Protein AF-A0A370CCD9-F1 (afdb_monomer)

Solvent-accessible surface area (backbone atoms only — not comparable to full-atom values): 20494 Å² total; per-residue (Å²): 129,71,94,75,57,76,92,77,71,56,70,70,56,53,53,53,54,54,73,64,44,71,45,45,52,59,48,51,52,43,35,72,74,30,70,71,53,26,65,50,40,52,32,75,97,54,34,78,42,71,41,41,70,66,43,56,50,51,52,52,48,41,41,62,65,19,52,59,33,49,52,78,47,39,57,54,55,28,33,48,52,43,56,63,75,42,53,42,67,51,44,34,48,56,46,55,75,38,42,71,91,70,76,89,64,99,69,65,88,63,61,66,52,25,50,32,47,43,51,37,59,64,70,51,49,75,59,94,71,49,30,14,39,52,54,41,50,49,50,52,51,49,20,36,48,52,42,42,36,34,41,48,52,55,51,52,50,42,42,50,52,32,50,50,59,56,46,51,77,80,44,89,60,42,79,72,84,78,64,79,76,48,48,68,35,49,43,48,49,45,49,27,49,53,48,45,49,46,48,27,51,36,36,69,16,68,71,39,76,81,68,40,64,65,40,73,58,95,77,36,70,42,41,78,38,61,62,57,74,34,46,80,95,57,63,54,51,48,39,53,45,50,31,55,44,51,54,30,44,61,69,67,62,67,69,56,43,66,69,44,47,49,58,65,48,35,89,84,64,79,67,84,73,66,65,60,79,76,62,51,86,62,33,86,60,91,59,76,73,70,80,76,55,73,62,68,98,69,69,87,58,83,82,53,58,67,63,59,56,45,51,52,50,24,63,75,68,74,45,66,51,75,77,24,52,68,72,43,77,51,43,50,63,40,53,56,48,27,46,44,60,46,72,46,66,51,60,65,60,32,48,61,23,43,67,44,65,51,81,126

Nearest PDB structures (foldseek):
  6l8i-assembly1_A  TM=1.581E-01  e=5.948E+00  Arabidopsis thaliana

Secondary structure (DSSP, 8-state):
--TT-TTS--HHHHHHHHHT--SHHHHHHHHHH-HHHHHHH--TT-TTSBPPHHHHHHHHHHHHHSTTIIIIIHHHHHHHHHHHHS-HHHHHHHHHHHS------SS-TTHHHHHHHHHHHHH----SS-BHHHHHHHHHHHHHHHHHHHHHHHHHHHHHHHHHHHHTTTS-PPPP--PPPPHHHHHHHHHHHHHHHHHHHHHHTTSSPPPPPEEEETTEEEESS-GGGGSTT--HHHHHHHHHHHHHHHTT----SHHHHHHHT-TTS--PPPSSPPPGGGSSS-PPP-PPPPPPS--TTTTS-HHHHHHHHHHHTT--TGGGSTTSGGGGGSHHHHHHHHH---HHHHHHTT--S---

Organism: NCBI:txid1353008

Sequence (360 aa):
MDPFSIKRVPYIVLCNIIRQIPDWVTLVNLIEASPRIREIFEPGKNPKEDAEPAATHIVNIIVKGNPITKSSLHRHFWRITELKQLTPEGIQESFREARPFIRRSGLNEGEPEQHSLTEFLARHKPPTSISRAVLWEMVHIAANIQRLACACLTFLEGLLQAHFYWNGRFHVMKELDLSRPSWEEEYRVYRALWHLQLYSVLHKGGVLPVDGHIVCVRGQYQPEVATWDLLPGVARVEIQTISQCLLNLVNGNHDLNLNRWREWANWKKWYPLITELPDASRLEFGFPTRSPPPQPGCLRGVIDPFVERLKKYAVQNKLNFKKSGLELPHSWHIPGNRMIGLMMWDVRRLNNSGLWPLHY

Structure (mmCIF, N/CA/C/O backbone):
data_AF-A0A370CCD9-F1
#
_entry.id   AF-A0A370CCD9-F1
#
loop_
_atom_site.group_PDB
_atom_site.id
_atom_site.type_symbol
_atom_site.label_atom_id
_atom_site.label_alt_id
_atom_site.label_comp_id
_atom_site.label_asym_id
_atom_site.label_entity_id
_atom_site.label_seq_id
_atom_site.pdbx_PDB_ins_code
_atom_site.Cartn_x
_atom_site.Cartn_y
_atom_site.Cartn_z
_atom_site.occupancy
_atom_site.B_iso_or_equiv
_atom_site.auth_seq_id
_atom_site.auth_comp_id
_atom_site.auth_asym_id
_atom_site.auth_atom_id
_atom_site.pdbx_PDB_model_num
ATOM 1 N N . MET A 1 1 ? -19.027 -28.981 9.199 1.00 41.16 1 MET A N 1
ATOM 2 C CA . MET A 1 1 ? -18.736 -28.965 10.649 1.00 41.16 1 MET A CA 1
ATOM 3 C C . MET A 1 1 ? -17.754 -27.839 10.898 1.00 41.16 1 MET A C 1
ATOM 5 O O . MET A 1 1 ? -16.775 -27.773 10.171 1.00 41.16 1 MET A O 1
ATOM 9 N N . ASP A 1 2 ? -18.035 -26.951 11.850 1.00 44.44 2 ASP A N 1
ATOM 10 C CA . ASP A 1 2 ? -17.132 -25.857 12.223 1.00 44.44 2 ASP A CA 1
ATOM 11 C C . ASP A 1 2 ? -15.870 -26.430 12.909 1.00 44.44 2 ASP A C 1
ATOM 13 O O . ASP A 1 2 ? -15.992 -27.005 13.999 1.00 44.44 2 ASP A O 1
ATOM 17 N N . PRO A 1 3 ? -14.667 -26.314 12.308 1.00 46.50 3 PRO A N 1
ATOM 18 C CA . PRO A 1 3 ? -13.423 -26.770 12.931 1.00 46.50 3 PRO A CA 1
ATOM 19 C C . PRO A 1 3 ? -13.077 -25.984 14.211 1.00 46.50 3 PRO A C 1
ATOM 21 O O . PRO A 1 3 ? -12.205 -26.411 14.968 1.00 46.50 3 PRO A O 1
ATOM 24 N N . PHE A 1 4 ? -13.792 -24.889 14.496 1.00 46.78 4 PHE A N 1
ATOM 25 C CA . PHE A 1 4 ? -13.664 -24.069 15.699 1.00 46.78 4 PHE A CA 1
ATOM 26 C C . PHE A 1 4 ? -14.785 -24.294 16.733 1.00 46.78 4 PHE A C 1
ATOM 28 O O . PHE A 1 4 ? -14.853 -23.558 17.726 1.00 46.78 4 PHE A O 1
ATOM 35 N N . SER A 1 5 ? -15.624 -25.331 16.569 1.00 48.06 5 SER A N 1
ATOM 36 C CA . SER A 1 5 ? -16.696 -25.623 17.529 1.00 48.06 5 SER A CA 1
ATOM 37 C C . SER A 1 5 ? -16.137 -25.904 18.941 1.00 48.06 5 SER A C 1
ATOM 39 O O . SER A 1 5 ? -15.202 -26.676 19.165 1.00 48.06 5 SER A O 1
ATOM 41 N N . ILE A 1 6 ? -16.711 -25.212 19.922 1.00 47.88 6 ILE A N 1
ATOM 42 C CA . ILE A 1 6 ? -16.072 -24.735 21.161 1.00 47.88 6 ILE A CA 1
ATOM 43 C C . ILE A 1 6 ? -15.728 -25.798 22.209 1.00 47.88 6 ILE A C 1
ATOM 45 O O . ILE A 1 6 ? -15.060 -25.485 23.189 1.00 47.88 6 ILE A O 1
ATOM 49 N N . LYS A 1 7 ? -16.076 -27.073 22.035 1.00 48.16 7 LYS A N 1
ATOM 50 C CA . LYS A 1 7 ? -15.769 -28.071 23.075 1.00 48.16 7 LYS A CA 1
ATOM 51 C C . LYS A 1 7 ? -14.293 -28.501 23.153 1.00 48.16 7 LYS A C 1
ATOM 53 O O . LYS A 1 7 ? -13.978 -29.306 24.022 1.00 48.16 7 LYS A O 1
ATOM 58 N N . ARG A 1 8 ? -13.385 -28.025 22.281 1.00 52.53 8 ARG A N 1
ATOM 59 C CA . ARG A 1 8 ? -12.026 -28.614 22.175 1.00 52.53 8 ARG A CA 1
ATOM 60 C C . ARG A 1 8 ? -10.814 -27.677 22.110 1.00 52.53 8 ARG A C 1
ATOM 62 O O . ARG A 1 8 ? -9.710 -28.188 22.251 1.00 52.53 8 ARG A O 1
ATOM 69 N N . VAL A 1 9 ? -10.951 -26.357 21.945 1.00 56.50 9 VAL A N 1
ATOM 70 C CA . VAL A 1 9 ? -9.770 -25.477 21.773 1.00 56.50 9 VAL A CA 1
ATOM 71 C C . VAL A 1 9 ? -9.685 -24.415 22.882 1.00 56.50 9 VAL A C 1
ATOM 73 O O . VAL A 1 9 ? -10.441 -23.440 22.850 1.00 56.50 9 VAL A O 1
ATOM 76 N N . PRO A 1 10 ? -8.781 -24.587 23.871 1.00 67.31 10 PRO A N 1
ATOM 77 C CA . PRO A 1 10 ? -8.500 -23.594 24.909 1.00 67.31 10 PRO A CA 1
ATOM 78 C C . PRO A 1 10 ? -8.019 -22.257 24.332 1.00 67.31 10 PRO A C 1
ATOM 80 O O . PRO A 1 10 ? -7.309 -22.230 23.328 1.00 67.31 10 PRO A O 1
ATOM 83 N N . TYR A 1 11 ? -8.319 -21.150 25.019 1.00 62.12 11 TYR A N 1
ATOM 84 C CA . TYR A 1 11 ? -7.886 -19.789 24.654 1.00 62.12 11 TYR A CA 1
ATOM 85 C C . TYR A 1 11 ? -6.380 -19.694 24.342 1.00 62.12 11 TYR A C 1
ATOM 87 O O . TYR A 1 11 ? -5.975 -19.047 23.383 1.00 62.12 11 TYR A O 1
ATOM 95 N N . ILE A 1 12 ? -5.548 -20.426 25.090 1.00 64.00 12 ILE A N 1
ATOM 96 C CA . ILE A 1 12 ? -4.094 -20.505 24.877 1.00 64.00 12 ILE A CA 1
ATOM 97 C C . ILE A 1 12 ? -3.742 -21.068 23.491 1.00 64.00 12 ILE A C 1
ATOM 99 O O . ILE A 1 12 ? -2.833 -20.565 22.832 1.00 64.00 12 ILE A O 1
ATOM 103 N N . VAL A 1 13 ? -4.468 -22.088 23.024 1.00 68.88 13 VAL A N 1
ATOM 104 C CA . VAL A 1 13 ? -4.253 -22.687 21.698 1.00 68.88 13 VAL A CA 1
ATOM 105 C C . VAL A 1 13 ? -4.663 -21.706 20.606 1.00 68.88 13 VAL A C 1
ATOM 107 O O . VAL A 1 13 ? -3.973 -21.576 19.602 1.00 68.88 13 VAL A O 1
ATOM 110 N N . LEU A 1 14 ? -5.733 -20.953 20.837 1.00 65.94 14 LEU A N 1
ATOM 111 C CA . LEU A 1 14 ? -6.225 -19.942 19.912 1.00 65.94 14 LEU A CA 1
ATOM 112 C C . LEU A 1 14 ? -5.238 -18.763 19.789 1.00 65.94 14 LEU A C 1
ATOM 114 O O . LEU A 1 14 ? -4.888 -18.375 18.678 1.00 65.94 14 LEU A O 1
ATOM 118 N N . CYS A 1 15 ? -4.659 -18.299 20.900 1.00 64.31 15 CYS A N 1
ATOM 119 C CA . CYS A 1 15 ? -3.539 -17.350 20.895 1.00 64.31 15 CYS A CA 1
ATOM 120 C C . CYS A 1 15 ? -2.301 -17.893 20.165 1.00 64.31 15 CYS A C 1
ATOM 122 O O . CYS A 1 15 ? -1.616 -17.139 19.476 1.00 64.31 15 CYS A O 1
ATOM 124 N N . ASN A 1 16 ? -2.003 -19.190 20.287 1.00 70.19 16 ASN A N 1
ATOM 125 C CA . ASN A 1 16 ? -0.899 -19.810 19.553 1.00 70.19 16 ASN A CA 1
ATOM 126 C C . ASN A 1 16 ? -1.176 -19.896 18.050 1.00 70.19 16 ASN A C 1
ATOM 128 O O . ASN A 1 16 ? -0.269 -19.621 17.275 1.00 70.19 16 ASN A O 1
ATOM 132 N N . ILE A 1 17 ? -2.409 -20.200 17.636 1.00 71.56 17 ILE A N 1
ATOM 133 C CA . ILE A 1 17 ? -2.822 -20.142 16.225 1.00 71.56 17 ILE A CA 1
ATOM 134 C C . ILE A 1 17 ? -2.666 -18.713 15.703 1.00 71.56 17 ILE A C 1
ATOM 136 O O . ILE A 1 17 ? -2.075 -18.507 14.649 1.00 71.56 17 ILE A O 1
ATOM 140 N N . ILE A 1 18 ? -3.113 -17.717 16.472 1.00 69.00 18 ILE A N 1
ATOM 141 C CA . ILE A 1 18 ? -3.011 -16.312 16.076 1.00 69.00 18 ILE A CA 1
ATOM 142 C C . ILE A 1 18 ? -1.557 -15.845 15.949 1.00 69.00 18 ILE A C 1
ATOM 144 O O . ILE A 1 18 ? -1.228 -15.120 15.016 1.00 69.00 18 ILE A O 1
ATOM 148 N N . ARG A 1 19 ? -0.654 -16.301 16.826 1.00 69.38 19 ARG A N 1
ATOM 149 C CA . ARG A 1 19 ? 0.791 -16.030 16.690 1.00 69.38 19 ARG A CA 1
ATOM 150 C C . ARG A 1 19 ? 1.395 -16.579 15.399 1.00 69.38 19 ARG A C 1
ATOM 152 O O . ARG A 1 19 ? 2.442 -16.092 14.990 1.00 69.38 19 ARG A O 1
ATOM 159 N N . GLN A 1 20 ? 0.760 -17.578 14.794 1.00 72.56 20 GLN A N 1
ATOM 160 C CA . GLN A 1 20 ? 1.181 -18.164 13.525 1.00 72.56 20 GLN A CA 1
ATOM 161 C C . GLN A 1 20 ? 0.502 -17.507 12.317 1.00 72.56 20 GLN A C 1
ATOM 163 O O . GLN A 1 20 ? 0.817 -17.885 11.193 1.00 72.56 20 GLN A O 1
ATOM 168 N N . ILE A 1 21 ? -0.407 -16.540 12.511 1.00 73.88 21 ILE A N 1
ATOM 169 C CA . ILE A 1 21 ? -1.026 -15.793 11.409 1.00 73.88 21 ILE A CA 1
ATOM 170 C C . ILE A 1 21 ? 0.027 -14.840 10.829 1.00 73.88 21 ILE A C 1
ATOM 172 O O . ILE A 1 21 ? 0.418 -13.883 11.504 1.00 73.88 21 ILE A O 1
ATOM 176 N N . PRO A 1 22 ? 0.497 -15.069 9.591 1.00 70.62 22 PRO A N 1
ATOM 177 C CA . PRO A 1 22 ? 1.631 -14.323 9.057 1.00 70.62 22 PRO A CA 1
ATOM 178 C C . PRO A 1 22 ? 1.213 -12.978 8.445 1.00 70.62 22 PRO A C 1
ATOM 180 O O . PRO A 1 22 ? 2.061 -12.113 8.199 1.00 70.62 22 PRO A O 1
ATOM 183 N N . ASP A 1 23 ? -0.083 -12.786 8.174 1.00 84.81 23 ASP A N 1
ATOM 184 C CA . ASP A 1 23 ? -0.568 -11.672 7.368 1.00 84.81 23 ASP A CA 1
ATOM 185 C C . ASP A 1 23 ? -2.045 -11.295 7.601 1.00 84.81 23 ASP A C 1
ATOM 187 O O . ASP A 1 23 ? -2.810 -11.996 8.267 1.00 84.81 23 ASP A O 1
ATOM 191 N N . TRP A 1 24 ? -2.428 -10.134 7.068 1.00 90.56 24 TRP A N 1
ATOM 192 C CA . TRP A 1 24 ? -3.711 -9.479 7.327 1.00 90.56 24 TRP A CA 1
ATOM 193 C C . TRP A 1 24 ? -4.887 -10.178 6.658 1.00 90.56 24 TRP A C 1
ATOM 195 O O . TRP A 1 24 ? -5.971 -10.248 7.235 1.00 90.56 24 TRP A O 1
ATOM 205 N N . VAL A 1 25 ? -4.676 -10.717 5.456 1.00 90.75 25 VAL A N 1
ATOM 206 C CA . VAL A 1 25 ? -5.705 -11.476 4.733 1.00 90.75 25 VAL A CA 1
ATOM 207 C C . VAL A 1 25 ? -6.062 -12.736 5.510 1.00 90.75 25 VAL A C 1
ATOM 209 O O . VAL A 1 25 ? -7.241 -13.036 5.681 1.00 90.75 25 VAL A O 1
ATOM 212 N N . THR A 1 26 ? -5.063 -13.432 6.050 1.00 88.81 26 THR A N 1
ATOM 213 C CA . THR A 1 26 ? -5.289 -14.618 6.881 1.00 88.81 26 THR A CA 1
ATOM 214 C C . THR A 1 26 ? -6.059 -14.277 8.163 1.00 88.81 26 THR A C 1
ATOM 216 O O . THR A 1 26 ? -6.951 -15.033 8.547 1.00 88.81 26 THR A O 1
ATOM 219 N N . LEU A 1 27 ? -5.786 -13.126 8.798 1.00 90.19 27 LEU A N 1
ATOM 220 C CA . LEU A 1 27 ? -6.578 -12.658 9.944 1.00 90.19 27 LEU A CA 1
ATOM 221 C C . LEU A 1 27 ? -8.039 -12.394 9.556 1.00 90.19 27 LEU A C 1
ATOM 223 O O . LEU A 1 27 ? -8.934 -12.858 10.259 1.00 90.19 27 LEU A O 1
ATOM 227 N N . VAL A 1 28 ? -8.291 -11.682 8.453 1.00 92.50 28 VAL A N 1
ATOM 228 C CA . VAL A 1 28 ? -9.663 -11.410 7.988 1.00 92.50 28 VAL A CA 1
ATOM 229 C C . VAL A 1 28 ? -10.396 -12.709 7.665 1.00 92.50 28 VAL A C 1
ATOM 231 O O . VAL A 1 28 ? -11.500 -12.912 8.156 1.00 92.50 28 VAL A O 1
ATOM 234 N N . ASN A 1 29 ? -9.757 -13.639 6.955 1.00 90.25 29 ASN A N 1
ATOM 235 C CA . ASN A 1 29 ? -10.353 -14.943 6.664 1.00 90.25 29 ASN A CA 1
ATOM 236 C C . ASN A 1 29 ? -10.677 -15.719 7.954 1.00 90.25 29 ASN A C 1
ATOM 238 O O . ASN A 1 29 ? -11.689 -16.412 8.019 1.00 90.25 29 ASN A O 1
ATOM 242 N N . LEU A 1 30 ? -9.850 -15.601 9.001 1.00 87.81 30 LEU A N 1
ATOM 243 C CA . LEU A 1 30 ? -10.122 -16.218 10.301 1.00 87.81 30 LEU A CA 1
ATOM 244 C C . LEU A 1 30 ? -11.291 -15.541 11.037 1.00 87.81 30 LEU A C 1
ATOM 246 O O . LEU A 1 30 ? -12.125 -16.240 11.611 1.00 87.81 30 LEU A O 1
ATOM 250 N N . ILE A 1 31 ? -11.364 -14.206 11.016 1.00 90.56 31 ILE A N 1
ATOM 251 C CA . ILE A 1 31 ? -12.504 -13.427 11.536 1.00 90.56 31 ILE A CA 1
ATOM 252 C C . ILE A 1 31 ? -13.795 -13.834 10.810 1.00 90.56 31 ILE A C 1
ATOM 254 O O . ILE A 1 31 ? -14.849 -13.994 11.427 1.00 90.56 31 ILE A O 1
ATOM 258 N N . GLU A 1 32 ? -13.726 -14.038 9.498 1.00 90.00 32 GLU A N 1
ATOM 259 C CA . GLU A 1 32 ? -14.866 -14.462 8.692 1.00 90.00 32 GLU A CA 1
ATOM 260 C C . GLU A 1 32 ? -15.268 -15.912 8.991 1.00 90.00 32 GLU A C 1
ATOM 262 O O . GLU A 1 32 ? -16.454 -16.186 9.180 1.00 90.00 32 GLU A O 1
ATOM 267 N N . ALA A 1 33 ? -14.305 -16.827 9.095 1.00 86.25 33 ALA A N 1
ATOM 268 C CA . ALA A 1 33 ? -14.561 -18.252 9.292 1.00 86.25 33 ALA A CA 1
ATOM 269 C C . ALA A 1 33 ? -14.922 -18.637 10.737 1.00 86.25 33 ALA A C 1
ATOM 271 O O . ALA A 1 33 ? -15.540 -19.681 10.945 1.00 86.25 33 ALA A O 1
ATOM 272 N N . SER A 1 34 ? -14.538 -17.836 11.737 1.00 84.75 34 SER A N 1
ATOM 273 C CA . SER A 1 34 ? -14.736 -18.160 13.152 1.00 84.75 34 SER A CA 1
ATOM 274 C C . SER A 1 34 ? -15.610 -17.118 13.860 1.00 84.75 34 SER A C 1
ATOM 276 O O . SER A 1 34 ? -15.114 -16.044 14.211 1.00 84.75 34 SER A O 1
ATOM 278 N N . PRO A 1 35 ? -16.884 -17.439 14.178 1.00 84.69 35 PRO A N 1
ATOM 279 C CA . PRO A 1 35 ? -17.788 -16.530 14.890 1.00 84.69 35 PRO A CA 1
ATOM 280 C C . PRO A 1 35 ? -17.229 -16.008 16.220 1.00 84.69 35 PRO A C 1
ATOM 282 O O . PRO A 1 35 ? -17.494 -14.877 16.602 1.00 84.69 35 PRO A O 1
ATOM 285 N N . ARG A 1 36 ? -16.399 -16.801 16.908 1.00 79.38 36 ARG A N 1
ATOM 286 C CA . ARG A 1 36 ? -15.758 -16.392 18.169 1.00 79.38 36 ARG A CA 1
ATOM 287 C C . ARG A 1 36 ? -14.694 -15.323 17.977 1.00 79.38 36 ARG A C 1
ATOM 289 O O . ARG A 1 36 ? -14.558 -14.431 18.800 1.00 79.38 36 ARG A O 1
ATOM 296 N N . ILE A 1 37 ? -13.884 -15.465 16.927 1.00 84.25 37 ILE A N 1
ATOM 297 C CA . ILE A 1 37 ? -12.880 -14.453 16.591 1.00 84.25 37 ILE A CA 1
ATOM 298 C C . ILE A 1 37 ? -13.603 -13.205 16.116 1.00 84.25 37 ILE A C 1
ATOM 300 O O . ILE A 1 37 ? -13.239 -12.105 16.517 1.00 84.25 37 ILE A O 1
ATOM 304 N N . ARG A 1 38 ? -14.673 -13.379 15.335 1.00 89.25 38 ARG A N 1
ATOM 305 C CA . ARG A 1 38 ? -15.539 -12.280 14.931 1.00 89.25 38 ARG A CA 1
ATOM 306 C C . ARG A 1 38 ? -16.070 -11.496 16.122 1.00 89.25 38 ARG A C 1
ATOM 308 O O . ARG A 1 38 ? -15.885 -10.294 16.131 1.00 89.25 38 ARG A O 1
ATOM 315 N N . GLU A 1 39 ? -16.616 -12.151 17.141 1.00 87.75 39 GLU A N 1
ATOM 316 C CA . GLU A 1 39 ? -17.167 -11.493 18.339 1.00 87.75 39 GLU A CA 1
ATOM 317 C C . GLU A 1 39 ? -16.157 -10.563 19.046 1.00 87.75 39 GLU A C 1
ATOM 319 O O . GLU A 1 39 ? -16.519 -9.494 19.536 1.00 87.75 39 GLU A O 1
ATOM 324 N N . ILE A 1 40 ? -14.870 -10.929 19.034 1.00 86.94 40 ILE A N 1
ATOM 325 C CA . ILE A 1 40 ? -13.782 -10.128 19.616 1.00 86.94 40 ILE A CA 1
ATOM 326 C C . ILE A 1 40 ? -13.508 -8.854 18.797 1.00 86.94 40 ILE A C 1
ATOM 328 O O . ILE A 1 40 ? -13.144 -7.821 19.358 1.00 86.94 40 ILE A O 1
ATOM 332 N N . PHE A 1 41 ? -13.646 -8.925 17.472 1.00 90.06 41 PHE A N 1
ATOM 333 C CA . PHE A 1 41 ? -13.312 -7.831 16.557 1.00 90.06 41 PHE A CA 1
ATOM 334 C C . PHE A 1 41 ? -14.524 -6.982 16.155 1.00 90.06 41 PHE A C 1
ATOM 336 O O . PHE A 1 41 ? -14.370 -5.798 15.864 1.00 90.06 41 PHE A O 1
ATOM 343 N N . GLU A 1 42 ? -15.714 -7.573 16.103 1.00 91.50 42 GLU A N 1
ATOM 344 C CA . GLU A 1 42 ? -16.908 -6.959 15.539 1.00 91.50 42 GLU A CA 1
ATOM 345 C C . GLU A 1 42 ? -17.314 -5.715 16.349 1.00 91.50 42 GLU A C 1
ATOM 347 O O . GLU A 1 42 ? -17.373 -5.770 17.587 1.00 91.50 42 GLU A O 1
ATOM 352 N N . PRO A 1 43 ? -17.625 -4.583 15.686 1.00 90.50 43 PRO A N 1
ATOM 353 C CA . PRO A 1 43 ? -17.997 -3.352 16.381 1.00 90.50 43 PRO A CA 1
ATOM 354 C C . PRO A 1 43 ? -19.232 -3.509 17.273 1.00 90.50 43 PRO A C 1
ATOM 356 O O . PRO A 1 43 ? -19.329 -2.857 18.312 1.00 90.50 43 PRO A O 1
ATOM 359 N N . GLY A 1 44 ? -20.146 -4.411 16.899 1.00 89.06 44 GLY A N 1
ATOM 360 C CA . GLY A 1 44 ? -21.347 -4.725 17.665 1.00 89.06 44 GLY A CA 1
ATOM 361 C C . GLY A 1 44 ? -22.268 -3.515 17.845 1.00 89.06 44 GLY A C 1
ATOM 362 O O . GLY A 1 44 ? -22.326 -2.619 17.004 1.00 89.06 44 GLY A O 1
ATOM 363 N N . LYS A 1 45 ? -23.007 -3.492 18.962 1.00 89.19 45 LYS A N 1
ATOM 364 C CA . LYS A 1 45 ? -23.947 -2.405 19.297 1.00 89.19 45 LYS A CA 1
ATOM 365 C C . LYS A 1 45 ? -23.255 -1.122 19.768 1.00 89.19 45 LYS A C 1
ATOM 367 O O . LYS A 1 45 ? -23.852 -0.055 19.665 1.00 89.19 45 LYS A O 1
ATOM 372 N N . ASN A 1 46 ? -22.009 -1.225 20.231 1.00 90.50 46 ASN A N 1
ATOM 373 C CA . ASN A 1 46 ? -21.254 -0.120 20.818 1.00 90.50 46 ASN A CA 1
ATOM 374 C C . ASN A 1 46 ? -19.959 0.158 20.027 1.00 90.50 46 ASN A C 1
ATOM 376 O O . ASN A 1 46 ? -18.856 -0.013 20.543 1.00 90.50 46 ASN A O 1
ATOM 380 N N . PRO A 1 47 ? -20.054 0.623 18.768 1.00 91.94 47 PRO A N 1
ATOM 381 C CA . PRO A 1 47 ? -18.896 0.783 17.881 1.00 91.94 47 PRO A CA 1
ATOM 382 C C . PRO A 1 47 ? -17.843 1.785 18.382 1.00 91.94 47 PRO A C 1
ATOM 384 O O . PRO A 1 47 ? -16.691 1.720 17.957 1.00 91.94 47 PRO A O 1
ATOM 387 N N . LYS A 1 48 ? -18.240 2.719 19.256 1.00 92.38 48 LYS A N 1
ATOM 388 C CA . LYS A 1 48 ? -17.379 3.776 19.807 1.00 92.38 48 LYS A CA 1
ATOM 389 C C . LYS A 1 48 ? -16.676 3.388 21.112 1.00 92.38 48 LYS A C 1
ATOM 391 O O . LYS A 1 48 ? -15.809 4.136 21.544 1.00 92.38 48 LYS A O 1
ATOM 396 N N . GLU A 1 49 ? -17.054 2.274 21.740 1.00 93.56 49 GLU A N 1
ATOM 397 C CA . GLU A 1 49 ? -16.353 1.772 22.928 1.00 93.56 49 GLU A CA 1
ATOM 398 C C . GLU A 1 49 ? -14.948 1.295 22.567 1.00 93.56 49 GLU A C 1
ATOM 400 O O . GLU A 1 49 ? -14.659 1.006 21.402 1.00 93.56 49 GLU A O 1
ATOM 405 N N . ASP A 1 50 ? -14.085 1.201 23.576 1.00 93.12 50 ASP A N 1
ATOM 406 C CA . ASP A 1 50 ? -12.737 0.676 23.408 1.00 93.12 50 ASP A CA 1
ATOM 407 C C . ASP A 1 50 ? -12.774 -0.769 22.888 1.00 93.12 50 ASP A C 1
ATOM 409 O O . ASP A 1 50 ? -13.588 -1.605 23.292 1.00 93.12 50 ASP A O 1
ATOM 413 N N . ALA A 1 51 ? -11.876 -1.060 21.953 1.00 91.69 51 ALA A N 1
ATOM 414 C CA . ALA A 1 51 ? -11.702 -2.380 21.391 1.00 91.69 51 ALA A CA 1
ATOM 415 C C . ALA A 1 51 ? -11.223 -3.373 22.449 1.00 91.69 51 ALA A C 1
ATOM 417 O O . ALA A 1 51 ? -10.404 -3.042 23.310 1.00 91.69 51 ALA A O 1
ATOM 418 N N . GLU A 1 52 ? -11.677 -4.623 22.327 1.00 89.00 52 GLU A N 1
ATOM 419 C CA . GLU A 1 52 ? -11.276 -5.698 23.231 1.00 89.00 52 GLU A CA 1
ATOM 420 C C . GLU A 1 52 ? -9.742 -5.762 23.353 1.00 89.00 52 GLU A C 1
ATOM 422 O O . GLU A 1 52 ? -9.039 -5.786 22.329 1.00 89.00 52 GLU A O 1
ATOM 427 N N . PRO A 1 53 ? -9.184 -5.864 24.573 1.00 87.56 53 PRO A N 1
ATOM 428 C CA . PRO A 1 53 ? -7.739 -5.978 24.765 1.00 87.56 53 PRO A CA 1
ATOM 429 C C . PRO A 1 53 ? -7.128 -7.136 23.968 1.00 87.56 53 PRO A C 1
ATOM 431 O O . PRO A 1 53 ? -6.015 -7.023 23.452 1.00 87.56 53 PRO A O 1
ATOM 434 N N . ALA A 1 54 ? -7.878 -8.233 23.810 1.00 84.06 54 ALA A N 1
ATOM 435 C CA . ALA A 1 54 ? -7.488 -9.364 22.977 1.00 84.06 54 ALA A CA 1
ATOM 436 C C . ALA A 1 54 ? -7.361 -8.974 21.494 1.00 84.06 54 ALA A C 1
ATOM 438 O O . ALA A 1 54 ? -6.334 -9.269 20.887 1.00 84.06 54 ALA A O 1
ATOM 439 N N . ALA A 1 55 ? -8.339 -8.259 20.922 1.00 87.75 55 ALA A N 1
ATOM 440 C CA . ALA A 1 55 ? -8.293 -7.791 19.532 1.00 87.75 55 ALA A CA 1
ATOM 441 C C . ALA A 1 55 ? -7.069 -6.895 19.294 1.00 87.75 55 ALA A C 1
ATOM 443 O O . ALA A 1 55 ? -6.277 -7.113 18.371 1.00 87.75 55 ALA A O 1
ATOM 444 N N . THR A 1 56 ? -6.860 -5.931 20.193 1.00 88.75 56 THR A N 1
ATOM 445 C CA . THR A 1 56 ? -5.731 -4.996 20.136 1.00 88.75 56 THR A CA 1
ATOM 446 C C . THR A 1 56 ? -4.390 -5.720 20.280 1.00 88.75 56 THR A C 1
ATOM 448 O O . THR A 1 56 ? -3.419 -5.387 19.593 1.00 88.75 56 THR A O 1
ATOM 451 N N . HIS A 1 57 ? -4.308 -6.749 21.129 1.00 85.50 57 HIS A N 1
ATOM 452 C CA . HIS A 1 57 ? -3.109 -7.575 21.271 1.00 85.50 57 HIS A CA 1
ATOM 453 C C . HIS A 1 57 ? -2.787 -8.359 19.990 1.00 85.50 57 HIS A C 1
ATOM 455 O O . HIS A 1 57 ? -1.631 -8.389 19.564 1.00 85.50 57 HIS A O 1
ATOM 461 N N . ILE A 1 58 ? -3.801 -8.938 19.343 1.00 86.75 58 ILE A N 1
ATOM 462 C CA . ILE A 1 58 ? -3.659 -9.682 18.083 1.00 86.75 58 ILE A CA 1
ATOM 463 C C . ILE A 1 58 ? -3.133 -8.773 16.970 1.00 86.75 58 ILE A C 1
ATOM 465 O O . ILE A 1 58 ? -2.138 -9.102 16.322 1.00 86.75 58 ILE A O 1
ATOM 469 N N . VAL A 1 59 ? -3.751 -7.604 16.789 1.00 90.00 59 VAL A N 1
ATOM 470 C CA . VAL A 1 59 ? -3.307 -6.615 15.794 1.00 90.00 59 VAL A CA 1
ATOM 471 C C . VAL A 1 59 ? -1.863 -6.200 16.064 1.00 90.00 59 VAL A C 1
ATOM 473 O O . VAL A 1 59 ? -1.045 -6.181 15.148 1.00 90.00 59 VAL A O 1
ATOM 476 N N . ASN A 1 60 ? -1.502 -5.962 17.327 1.00 87.50 60 ASN A N 1
ATOM 477 C CA . ASN A 1 60 ? -0.125 -5.648 17.705 1.00 87.50 60 ASN A CA 1
ATOM 478 C C . ASN A 1 60 ? 0.878 -6.755 17.345 1.00 87.50 60 ASN A C 1
ATOM 480 O O . ASN A 1 60 ? 1.993 -6.438 16.921 1.00 87.50 60 ASN A O 1
ATOM 484 N N . ILE A 1 61 ? 0.509 -8.031 17.507 1.00 85.56 61 ILE A N 1
ATOM 485 C CA . ILE A 1 61 ? 1.350 -9.164 17.093 1.00 85.56 61 ILE A CA 1
ATOM 486 C C . ILE A 1 61 ? 1.577 -9.121 15.580 1.00 85.56 61 ILE A C 1
ATOM 488 O O . ILE A 1 61 ? 2.728 -9.177 15.152 1.00 85.56 61 ILE A O 1
ATOM 492 N N . ILE A 1 62 ? 0.520 -8.962 14.779 1.00 87.81 62 ILE A N 1
ATOM 493 C CA . ILE A 1 62 ? 0.628 -8.966 13.311 1.00 87.81 62 ILE A CA 1
ATOM 494 C C . ILE A 1 62 ? 1.434 -7.765 12.816 1.00 87.81 62 ILE A C 1
ATOM 496 O O . ILE A 1 62 ? 2.369 -7.943 12.039 1.00 87.81 62 ILE A O 1
ATOM 500 N N . VAL A 1 63 ? 1.153 -6.556 13.314 1.00 88.06 63 VAL A N 1
ATOM 501 C CA . VAL A 1 63 ? 1.887 -5.336 12.931 1.00 88.06 63 VAL A CA 1
ATOM 502 C C . VAL A 1 63 ? 3.393 -5.498 13.160 1.00 88.06 63 VAL A C 1
ATOM 504 O O . VAL A 1 63 ? 4.192 -5.086 12.314 1.00 88.06 63 VAL A O 1
ATOM 507 N N . LYS A 1 64 ? 3.784 -6.100 14.292 1.00 83.50 64 LYS A N 1
ATOM 508 C CA . LYS A 1 64 ? 5.190 -6.318 14.674 1.00 83.50 64 LYS A CA 1
ATOM 509 C C . LYS A 1 64 ? 5.819 -7.551 14.022 1.00 83.50 64 LYS A C 1
ATOM 511 O O . LYS A 1 64 ? 7.042 -7.595 13.889 1.00 83.50 64 LYS A O 1
ATOM 516 N N . GLY A 1 65 ? 5.017 -8.555 13.682 1.00 81.44 65 GLY A N 1
ATOM 517 C CA . GLY A 1 65 ? 5.463 -9.831 13.126 1.00 81.44 65 GLY A CA 1
ATOM 518 C C . GLY A 1 65 ? 5.571 -9.828 11.603 1.00 81.44 65 GLY A C 1
ATOM 519 O O . GLY A 1 65 ? 6.462 -10.476 11.059 1.00 81.44 65 GLY A O 1
ATOM 520 N N . ASN A 1 66 ? 4.712 -9.076 10.913 1.00 83.31 66 ASN A N 1
ATOM 521 C CA . ASN A 1 66 ? 4.670 -9.059 9.458 1.00 83.31 66 ASN A CA 1
ATOM 522 C C . ASN A 1 66 ? 5.928 -8.369 8.875 1.00 83.31 66 ASN A C 1
ATOM 524 O O . ASN A 1 66 ? 6.213 -7.219 9.224 1.00 83.31 66 ASN A O 1
ATOM 528 N N . PRO A 1 67 ? 6.676 -9.034 7.970 1.00 80.56 67 PRO A N 1
ATOM 529 C CA . PRO A 1 67 ? 7.941 -8.528 7.429 1.00 80.56 67 PRO A CA 1
ATOM 530 C C . PRO A 1 67 ? 7.876 -7.147 6.769 1.00 80.56 67 PRO A C 1
ATOM 532 O O . PRO A 1 67 ? 8.885 -6.445 6.722 1.00 80.56 67 PRO A O 1
ATOM 535 N N . ILE A 1 68 ? 6.718 -6.755 6.236 1.00 83.31 68 ILE A N 1
ATOM 536 C CA . ILE A 1 68 ? 6.529 -5.467 5.564 1.00 83.31 68 ILE A CA 1
ATOM 537 C C . ILE A 1 68 ? 6.156 -4.401 6.586 1.00 83.31 68 ILE A C 1
ATOM 539 O O . ILE A 1 68 ? 6.809 -3.357 6.642 1.00 83.31 68 ILE A O 1
ATOM 543 N N . THR A 1 69 ? 5.161 -4.652 7.443 1.00 76.50 69 THR A N 1
ATOM 544 C CA . THR A 1 69 ? 4.717 -3.644 8.421 1.00 76.50 69 THR A CA 1
ATOM 545 C C . THR A 1 69 ? 5.721 -3.429 9.549 1.00 76.50 69 THR A C 1
ATOM 547 O O . THR A 1 69 ? 5.865 -2.297 10.007 1.00 76.50 69 THR A O 1
ATOM 550 N N . LYS A 1 70 ? 6.486 -4.456 9.946 1.00 73.75 70 LYS A N 1
ATOM 551 C CA . LYS A 1 70 ? 7.527 -4.372 10.991 1.00 73.75 70 LYS A CA 1
ATOM 552 C C . LYS A 1 70 ? 8.601 -3.313 10.704 1.00 73.75 70 LYS A C 1
ATOM 554 O O . LYS A 1 70 ? 9.236 -2.815 11.632 1.00 73.75 70 LYS A O 1
ATOM 559 N N . SER A 1 71 ? 8.802 -2.963 9.435 1.00 74.56 71 SER A N 1
ATOM 560 C CA . SER A 1 71 ? 9.686 -1.874 9.004 1.00 74.56 71 SER A CA 1
ATOM 561 C C . SER A 1 71 ? 9.086 -0.495 9.354 1.00 74.56 71 SER A C 1
ATOM 563 O O . SER A 1 71 ? 8.446 -0.353 10.382 1.00 74.56 71 SER A O 1
ATOM 565 N N . SER A 1 72 ? 9.257 0.567 8.561 1.00 77.81 72 SER A N 1
ATOM 566 C CA . SER A 1 72 ? 8.668 1.878 8.893 1.00 77.81 72 SER A CA 1
ATOM 567 C C . SER A 1 72 ? 7.139 1.955 8.738 1.00 77.81 72 SER A C 1
ATOM 569 O O . SER A 1 72 ? 6.542 2.892 9.266 1.00 77.81 72 SER A O 1
ATOM 571 N N . LEU A 1 73 ? 6.495 0.982 8.077 1.00 85.12 73 LEU A N 1
ATOM 572 C CA . LEU A 1 73 ? 5.068 1.054 7.724 1.00 85.12 73 LEU A CA 1
ATOM 573 C C . LEU A 1 73 ? 4.103 0.813 8.892 1.00 85.12 73 LEU A C 1
ATOM 575 O O . LEU A 1 73 ? 2.960 1.257 8.820 1.00 85.12 73 LEU A O 1
ATOM 579 N N . HIS A 1 74 ? 4.533 0.211 10.007 1.00 86.31 74 HIS A N 1
ATOM 580 C CA . HIS A 1 74 ? 3.701 0.172 11.220 1.00 86.31 74 HIS A CA 1
ATOM 581 C C . HIS A 1 74 ? 3.350 1.580 11.712 1.00 86.31 74 HIS A C 1
ATOM 583 O O . HIS A 1 74 ? 2.292 1.779 12.301 1.00 86.31 74 HIS A O 1
ATOM 589 N N . ARG A 1 75 ? 4.222 2.571 11.470 1.00 85.38 75 ARG A N 1
ATOM 590 C CA . ARG A 1 75 ? 3.941 3.966 11.828 1.00 85.38 75 ARG A CA 1
ATOM 591 C C . ARG A 1 75 ? 2.778 4.508 11.009 1.00 85.38 75 ARG A C 1
ATOM 593 O O . ARG A 1 75 ? 1.947 5.213 11.561 1.00 85.38 75 ARG A O 1
ATOM 600 N N . HIS A 1 76 ? 2.693 4.158 9.726 1.00 88.00 76 HIS A N 1
ATOM 601 C CA . HIS A 1 76 ? 1.556 4.518 8.877 1.00 88.00 76 HIS A CA 1
ATOM 602 C C . HIS A 1 76 ? 0.272 3.877 9.363 1.00 88.00 76 HIS A C 1
ATOM 604 O O . HIS A 1 76 ? -0.706 4.599 9.515 1.00 88.00 76 HIS A O 1
ATOM 610 N N . PHE A 1 77 ? 0.301 2.577 9.680 1.00 92.06 77 PHE A N 1
ATOM 611 C CA . PHE A 1 77 ? -0.846 1.886 10.271 1.00 92.06 77 PHE A CA 1
ATOM 612 C C . PHE A 1 77 ? -1.376 2.674 11.474 1.00 92.06 77 PHE A C 1
ATOM 614 O O . PHE A 1 77 ? -2.517 3.115 11.459 1.00 92.06 77 PHE A O 1
ATOM 621 N N . TRP A 1 78 ? -0.521 2.948 12.464 1.00 91.25 78 TRP A N 1
ATOM 622 C CA . TRP A 1 78 ? -0.947 3.615 13.694 1.00 91.25 78 TRP A CA 1
ATOM 623 C C . TRP A 1 78 ? -1.365 5.074 13.517 1.00 91.25 78 TRP A C 1
ATOM 625 O O . TRP A 1 78 ? -2.339 5.489 14.136 1.00 91.25 78 TRP A O 1
ATOM 635 N N . ARG A 1 79 ? -0.688 5.836 12.652 1.00 90.44 79 ARG A N 1
ATOM 636 C CA . ARG A 1 79 ? -1.089 7.216 12.328 1.00 90.44 79 ARG A CA 1
ATOM 637 C C . ARG A 1 79 ? -2.469 7.262 11.690 1.00 90.44 79 ARG A C 1
ATOM 639 O O . ARG A 1 79 ? -3.285 8.096 12.054 1.00 90.44 79 ARG A O 1
ATOM 646 N N . ILE A 1 80 ? -2.731 6.364 10.743 1.00 92.62 80 ILE A N 1
ATOM 647 C CA . ILE A 1 80 ? -4.033 6.272 10.082 1.00 92.62 80 ILE A CA 1
ATOM 648 C C . ILE A 1 80 ? -5.099 5.837 11.093 1.00 92.62 80 ILE A C 1
ATOM 650 O O . ILE A 1 80 ? -6.181 6.415 11.088 1.00 92.62 80 ILE A O 1
ATOM 654 N N . THR A 1 81 ? -4.787 4.887 11.986 1.00 94.44 81 THR A N 1
ATOM 655 C CA . THR A 1 81 ? -5.678 4.496 13.090 1.00 94.44 81 THR A CA 1
ATOM 656 C C . THR A 1 81 ? -6.061 5.703 13.941 1.00 94.44 81 THR A C 1
ATOM 658 O O . THR A 1 81 ? -7.243 5.924 14.165 1.00 94.44 81 THR A O 1
ATOM 661 N N . GLU A 1 82 ? -5.084 6.490 14.398 1.00 93.06 82 GLU A N 1
ATOM 662 C CA . GLU A 1 82 ? -5.322 7.667 15.241 1.00 93.06 82 GLU A CA 1
ATOM 663 C C . GLU A 1 82 ? -6.161 8.727 14.519 1.00 93.06 82 GLU A C 1
ATOM 665 O O . GLU A 1 82 ? -7.186 9.152 15.046 1.00 93.06 82 GLU A O 1
ATOM 670 N N . LEU A 1 83 ? -5.797 9.074 13.280 1.00 92.44 83 LEU A N 1
ATOM 671 C CA . LEU A 1 83 ? -6.547 10.038 12.470 1.00 92.44 83 LEU A CA 1
ATOM 672 C C . LEU A 1 83 ? -7.995 9.596 12.232 1.00 92.44 83 LEU A C 1
ATOM 674 O O . LEU A 1 83 ? -8.896 10.424 12.234 1.00 92.44 83 LEU A O 1
ATOM 678 N N . LYS A 1 84 ? -8.241 8.294 12.065 1.00 93.06 84 LYS A N 1
ATOM 679 C CA . LYS A 1 84 ? -9.594 7.744 11.890 1.00 93.06 84 LYS A CA 1
ATOM 680 C C . LYS A 1 84 ? -10.443 7.748 13.158 1.00 93.06 84 LYS A C 1
ATOM 682 O O . LYS A 1 84 ? -11.654 7.577 13.054 1.00 93.06 84 LYS A O 1
ATOM 687 N N . GLN A 1 85 ? -9.844 7.943 14.335 1.00 91.75 85 GLN A N 1
ATOM 688 C CA . GLN A 1 85 ? -10.613 8.177 15.562 1.00 91.75 85 GLN A CA 1
ATOM 689 C C . GLN A 1 85 ? -11.162 9.606 15.636 1.00 91.75 85 GLN A C 1
ATOM 691 O O . GLN A 1 85 ? -12.079 9.867 16.413 1.00 91.75 85 GLN A O 1
ATOM 696 N N . LEU A 1 86 ? -10.612 10.526 14.839 1.00 92.00 86 LEU A N 1
ATOM 697 C CA . LEU A 1 86 ? -11.031 11.919 14.782 1.00 92.00 86 LEU A CA 1
ATOM 698 C C . LEU A 1 86 ? -12.131 12.114 13.732 1.00 92.00 86 LEU A C 1
ATOM 700 O O . LEU A 1 86 ? -12.196 11.412 12.721 1.00 92.00 86 LEU A O 1
ATOM 704 N N . THR A 1 87 ? -12.989 13.110 13.953 1.00 91.50 87 THR A N 1
ATOM 705 C CA . THR A 1 87 ? -13.890 13.590 12.897 1.00 91.50 87 THR A CA 1
ATOM 706 C C . THR A 1 87 ? -13.096 14.403 11.868 1.00 91.50 87 THR A C 1
ATOM 708 O O . THR A 1 87 ? -12.006 14.885 12.192 1.00 91.50 87 THR A O 1
ATOM 711 N N . PRO A 1 88 ? -13.615 14.605 10.643 1.00 89.38 88 PRO A N 1
ATOM 712 C CA . PRO A 1 88 ? -12.971 15.471 9.655 1.00 89.38 88 PRO A CA 1
ATOM 713 C C . PRO A 1 88 ? -12.600 16.854 10.207 1.00 89.38 88 PRO A C 1
ATOM 715 O O . PRO A 1 88 ? -11.487 17.329 9.992 1.00 89.38 88 PRO A O 1
ATOM 718 N N . GLU A 1 89 ? -13.488 17.458 10.997 1.00 89.25 89 GLU A N 1
ATOM 719 C CA . GLU A 1 89 ? -13.261 18.750 11.650 1.00 89.25 89 GLU A CA 1
ATOM 720 C C . GLU A 1 89 ? -12.145 18.658 12.699 1.00 89.25 89 GLU A C 1
ATOM 722 O O . GLU A 1 89 ? -11.301 19.547 12.785 1.00 89.25 89 GLU A O 1
ATOM 727 N N . GLY A 1 90 ? -12.095 17.559 13.460 1.00 89.31 90 GLY A N 1
ATOM 728 C CA . GLY A 1 90 ? -11.035 17.304 14.437 1.00 89.31 90 GLY A CA 1
ATOM 729 C C . GLY A 1 90 ? -9.656 17.124 13.795 1.00 89.31 90 GLY A C 1
ATOM 730 O O . GLY A 1 90 ? -8.665 17.626 14.322 1.00 89.31 90 GLY A O 1
ATOM 731 N N . ILE A 1 91 ? -9.585 16.466 12.632 1.00 88.50 91 ILE A N 1
ATOM 732 C CA . ILE A 1 91 ? -8.346 16.356 11.844 1.00 88.50 91 ILE A CA 1
ATOM 733 C C . ILE A 1 91 ? -7.896 17.749 11.387 1.00 88.50 91 ILE A C 1
ATOM 735 O O . ILE A 1 91 ? -6.721 18.097 11.528 1.00 88.50 91 ILE A O 1
ATOM 739 N N . GLN A 1 92 ? -8.825 18.554 10.863 1.00 86.31 92 GLN A N 1
ATOM 740 C CA . GLN A 1 92 ? -8.524 19.900 10.384 1.00 86.31 92 GLN A CA 1
ATOM 741 C C . GLN A 1 92 ? -8.022 20.812 11.511 1.00 86.31 92 GLN A C 1
ATOM 743 O O . GLN A 1 92 ? -7.047 21.541 11.317 1.00 86.31 92 GLN A O 1
ATOM 748 N N . GLU A 1 93 ? -8.658 20.768 12.682 1.00 86.50 93 GLU A N 1
ATOM 749 C CA . GLU A 1 93 ? -8.258 21.582 13.832 1.00 86.50 93 GLU A CA 1
ATOM 750 C C . GLU A 1 93 ? -6.895 21.146 14.380 1.00 86.50 93 GLU A C 1
ATOM 752 O O . GLU A 1 93 ? -5.999 21.975 14.533 1.00 86.50 93 GLU A O 1
ATOM 757 N N . SER A 1 94 ? -6.671 19.836 14.534 1.00 85.88 94 SER A N 1
ATOM 758 C CA . SER A 1 94 ? -5.366 19.300 14.941 1.00 85.88 94 SER A CA 1
ATOM 759 C C . SER A 1 94 ? -4.244 19.709 13.974 1.00 85.88 94 SER A C 1
ATOM 761 O O . SER A 1 94 ? -3.121 20.010 14.391 1.00 85.88 94 SER A O 1
ATOM 763 N N . PHE A 1 95 ? -4.537 19.779 12.671 1.00 84.75 95 PHE A N 1
ATOM 764 C CA . PHE A 1 95 ? -3.584 20.278 11.681 1.00 84.75 95 PHE A CA 1
ATOM 765 C C . PHE A 1 95 ? -3.311 21.782 11.828 1.00 84.75 95 PHE A C 1
ATOM 767 O O . PHE A 1 95 ? -2.160 22.207 11.710 1.00 84.75 95 PHE A O 1
ATOM 774 N N . ARG A 1 96 ? -4.332 22.595 12.129 1.00 81.75 96 ARG A N 1
ATOM 775 C CA . ARG A 1 96 ? -4.167 24.038 12.388 1.00 81.75 96 ARG A CA 1
ATOM 776 C C . ARG A 1 96 ? -3.304 24.302 13.617 1.00 81.75 96 ARG A C 1
ATOM 778 O O . ARG A 1 96 ? -2.408 25.137 13.537 1.00 81.75 96 ARG A O 1
ATOM 785 N N . GLU A 1 97 ? -3.508 23.556 14.699 1.00 80.31 97 GLU A N 1
ATOM 786 C CA . GLU A 1 97 ? -2.670 23.614 15.909 1.00 80.31 97 GLU A CA 1
ATOM 787 C C . GLU A 1 97 ? -1.223 23.162 15.655 1.00 80.31 97 GLU A C 1
ATOM 789 O O . GLU A 1 97 ? -0.283 23.559 16.356 1.00 80.31 97 GLU A O 1
ATOM 794 N N . ALA A 1 98 ? -1.023 22.291 14.665 1.00 72.81 98 ALA A N 1
ATOM 795 C CA . ALA A 1 98 ? 0.299 21.852 14.254 1.00 72.81 98 ALA A CA 1
ATOM 796 C C . ALA A 1 98 ? 1.029 22.849 13.365 1.00 72.81 98 ALA A C 1
ATOM 798 O O . ALA A 1 98 ? 2.254 22.784 13.311 1.00 72.81 98 ALA A O 1
ATOM 799 N N . ARG A 1 99 ? 0.319 23.779 12.719 1.00 69.94 99 ARG A N 1
ATOM 800 C CA . ARG A 1 99 ? 0.924 24.781 11.846 1.00 69.94 99 ARG A CA 1
ATOM 801 C C . ARG A 1 99 ? 1.653 25.819 12.712 1.00 69.94 99 ARG A C 1
ATOM 803 O O . ARG A 1 99 ? 0.993 26.580 13.422 1.00 69.94 99 ARG A O 1
ATOM 810 N N . PRO A 1 100 ? 2.995 25.896 12.684 1.00 56.69 100 PRO A N 1
ATOM 811 C CA . PRO A 1 100 ? 3.680 26.996 13.348 1.00 56.69 100 PRO A CA 1
ATOM 812 C C . PRO A 1 100 ? 3.175 28.329 12.773 1.00 56.69 100 PRO A C 1
ATOM 814 O O . PRO A 1 100 ? 2.936 28.440 11.568 1.00 56.69 100 PRO A O 1
ATOM 817 N N . PHE A 1 101 ? 3.017 29.355 13.621 1.00 53.22 101 PHE A N 1
ATOM 818 C CA . PHE A 1 101 ? 2.794 30.746 13.199 1.00 53.22 101 PHE A CA 1
ATOM 819 C C . PHE A 1 101 ? 4.044 31.261 12.458 1.00 53.22 101 PHE A C 1
ATOM 821 O O . PHE A 1 101 ? 4.788 32.109 12.950 1.00 53.22 101 PHE A O 1
ATOM 828 N N . ILE A 1 102 ? 4.333 30.728 11.272 1.00 50.38 102 ILE A N 1
ATOM 829 C CA . ILE A 1 102 ? 5.425 31.205 10.431 1.00 50.38 102 ILE A CA 1
ATOM 830 C C . ILE A 1 102 ? 4.916 32.480 9.761 1.00 50.38 102 ILE A C 1
ATOM 832 O O . ILE A 1 102 ? 4.076 32.443 8.860 1.00 50.38 102 ILE A O 1
ATOM 836 N N . ARG A 1 103 ? 5.411 33.637 10.224 1.00 44.81 103 ARG A N 1
ATOM 837 C CA . ARG A 1 103 ? 5.291 34.904 9.487 1.00 44.81 103 ARG A CA 1
ATOM 838 C C . ARG A 1 103 ? 5.773 34.650 8.061 1.00 44.81 103 ARG A C 1
ATOM 840 O O . ARG A 1 103 ? 6.916 34.237 7.886 1.00 44.81 103 ARG A O 1
ATOM 847 N N . ARG A 1 104 ? 4.908 34.901 7.070 1.00 44.31 104 ARG A N 1
ATOM 848 C CA . ARG A 1 104 ? 5.227 34.836 5.634 1.00 44.31 104 ARG A CA 1
ATOM 849 C C . ARG A 1 104 ? 6.533 35.590 5.365 1.00 44.31 104 ARG A C 1
ATOM 851 O O . ARG A 1 104 ? 6.531 36.813 5.274 1.00 44.31 104 ARG A O 1
ATOM 858 N N . SER A 1 105 ? 7.634 34.860 5.250 1.00 40.47 105 SER A N 1
ATOM 859 C CA . SER A 1 105 ? 8.851 35.334 4.604 1.00 40.47 105 SER A CA 1
ATOM 860 C C . SER A 1 105 ? 8.872 34.674 3.233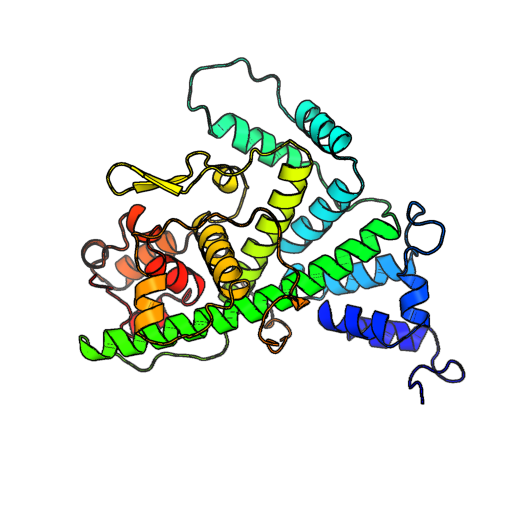 1.00 40.47 105 SER A C 1
ATOM 862 O O . SER A 1 105 ? 8.712 33.460 3.140 1.00 40.47 105 SER A O 1
ATOM 864 N N . GLY A 1 106 ? 8.934 35.487 2.179 1.00 44.69 106 GLY A N 1
ATOM 865 C CA . GLY A 1 106 ? 8.609 35.126 0.796 1.00 44.69 106 GLY A CA 1
ATOM 866 C C . GLY A 1 106 ? 9.611 34.209 0.091 1.00 44.69 106 GLY A C 1
ATOM 867 O O . GLY A 1 106 ? 10.096 34.564 -0.977 1.00 44.69 106 GLY A O 1
ATOM 868 N N . LEU A 1 107 ? 9.915 33.040 0.655 1.00 43.59 107 LEU A N 1
ATOM 869 C CA . LEU A 1 107 ? 10.730 32.012 0.008 1.00 43.59 107 LEU A CA 1
ATOM 870 C C . LEU A 1 107 ? 9.938 30.700 -0.085 1.00 43.59 107 LEU A C 1
ATOM 872 O O . LEU A 1 107 ? 9.562 30.130 0.932 1.00 43.59 107 LEU A O 1
ATOM 876 N N . ASN A 1 108 ? 9.706 30.264 -1.329 1.00 49.19 108 ASN A N 1
ATOM 877 C CA . ASN A 1 108 ? 9.179 28.967 -1.777 1.00 49.19 108 ASN A CA 1
ATOM 878 C C . ASN A 1 108 ? 7.933 28.452 -1.032 1.00 49.19 108 ASN A C 1
ATOM 880 O O . ASN A 1 108 ? 8.038 27.735 -0.044 1.00 49.19 108 ASN A O 1
ATOM 884 N N . GLU A 1 109 ? 6.745 28.733 -1.574 1.00 49.97 109 GLU A N 1
ATOM 885 C CA . GLU A 1 109 ? 5.435 28.410 -0.978 1.00 49.97 109 GLU A CA 1
ATOM 886 C C . GLU A 1 109 ? 5.219 26.925 -0.591 1.00 49.97 109 GLU A C 1
ATOM 888 O O . GLU A 1 109 ? 4.399 26.656 0.280 1.00 49.97 109 GLU A O 1
ATOM 893 N N . GLY A 1 110 ? 5.971 25.966 -1.152 1.00 52.03 110 GLY A N 1
ATOM 894 C CA . GLY A 1 110 ? 5.808 24.526 -0.874 1.00 52.03 110 GLY A CA 1
ATOM 895 C C . GLY A 1 110 ? 6.571 23.961 0.339 1.00 52.03 110 GLY A C 1
ATOM 896 O O . GLY A 1 110 ? 6.094 23.022 0.978 1.00 52.03 110 GLY A O 1
ATOM 897 N N . GLU A 1 111 ? 7.732 24.512 0.708 1.00 56.09 111 GLU A N 1
ATOM 898 C CA . GLU A 1 111 ? 8.525 23.976 1.835 1.00 56.09 111 GLU A CA 1
ATOM 899 C C . GLU A 1 111 ? 7.884 24.193 3.223 1.00 56.09 111 GLU A C 1
ATOM 901 O O . GLU A 1 111 ? 7.910 23.265 4.041 1.00 56.09 111 GLU A O 1
ATOM 906 N N . PRO A 1 112 ? 7.246 25.348 3.514 1.00 60.09 112 PRO A N 1
ATOM 907 C CA . PRO A 1 112 ? 6.551 25.564 4.783 1.00 60.09 112 PRO A CA 1
ATOM 908 C C . PRO A 1 112 ? 5.389 24.585 5.003 1.00 60.09 112 PRO A C 1
ATOM 910 O O . PRO A 1 112 ? 5.110 24.191 6.140 1.00 60.09 112 PRO A O 1
ATOM 913 N N . GLU A 1 113 ? 4.707 24.173 3.930 1.00 66.81 113 GLU A N 1
ATOM 914 C CA . GLU A 1 113 ? 3.573 23.245 3.995 1.00 66.81 113 GLU A CA 1
ATOM 915 C C . GLU A 1 113 ? 4.023 21.800 4.207 1.00 66.81 113 GLU A C 1
ATOM 917 O O . GLU A 1 113 ? 3.468 21.105 5.062 1.00 66.81 113 GLU A O 1
ATOM 922 N N . GLN A 1 114 ? 5.086 21.371 3.522 1.00 66.25 114 GLN A N 1
ATOM 923 C CA . GLN A 1 114 ? 5.693 20.058 3.743 1.00 66.25 114 GLN A CA 1
ATOM 924 C C . GLN A 1 114 ? 6.244 19.921 5.168 1.00 66.25 114 GLN A C 1
ATOM 926 O O . GLN A 1 114 ? 6.076 18.875 5.805 1.00 66.25 114 GLN A O 1
ATOM 931 N N . HIS A 1 115 ? 6.871 20.976 5.695 1.00 70.50 115 HIS A N 1
ATOM 932 C CA . HIS A 1 115 ? 7.358 20.995 7.071 1.00 70.50 115 HIS A CA 1
ATOM 933 C C . HIS A 1 115 ? 6.204 20.883 8.079 1.00 70.50 115 HIS A C 1
ATOM 935 O O . HIS A 1 115 ? 6.233 20.003 8.938 1.00 70.50 115 HIS A O 1
ATOM 941 N N . SER A 1 116 ? 5.143 21.679 7.901 1.00 77.06 116 SER A N 1
ATOM 942 C CA . SER A 1 116 ? 3.942 21.633 8.753 1.00 77.06 116 SER A CA 1
ATOM 943 C C . SER A 1 116 ? 3.279 20.249 8.742 1.00 77.06 116 SER A C 1
ATOM 945 O O . SER A 1 116 ? 2.920 19.718 9.793 1.00 77.06 116 SER A O 1
ATOM 947 N N . LEU A 1 117 ? 3.159 19.621 7.566 1.00 78.44 117 LEU A N 1
ATOM 948 C CA . LEU A 1 117 ? 2.606 18.271 7.439 1.00 78.44 117 LEU A CA 1
ATOM 949 C C . LEU A 1 117 ? 3.511 17.216 8.082 1.00 78.44 117 LEU A C 1
ATOM 951 O O . LEU A 1 117 ? 3.026 16.289 8.731 1.00 78.44 117 LEU A O 1
ATOM 955 N N . THR A 1 118 ? 4.827 17.363 7.947 1.00 79.94 118 THR A N 1
ATOM 956 C CA . THR A 1 118 ? 5.797 16.463 8.581 1.00 79.94 118 THR A CA 1
ATOM 957 C C . THR A 1 118 ? 5.713 16.540 10.102 1.00 79.94 118 THR A C 1
ATOM 959 O O . THR A 1 118 ? 5.668 15.495 10.755 1.00 79.94 118 THR A O 1
ATOM 962 N N . GLU A 1 119 ? 5.643 17.745 10.669 1.00 80.06 119 GLU A N 1
ATOM 963 C CA . GLU A 1 119 ? 5.468 17.947 12.110 1.00 80.06 119 GLU A CA 1
ATOM 964 C C . GLU A 1 119 ? 4.129 17.398 12.602 1.00 80.06 119 GLU A C 1
ATOM 966 O O . GLU A 1 119 ? 4.096 16.648 13.581 1.00 80.06 119 GLU A O 1
ATOM 971 N N . PHE A 1 120 ? 3.036 17.697 11.898 1.00 83.50 120 PHE A N 1
ATOM 972 C CA . PHE A 1 120 ? 1.710 17.158 12.195 1.00 83.50 120 PHE A CA 1
ATOM 973 C C . PHE A 1 120 ? 1.721 15.623 12.253 1.00 83.50 120 PHE A C 1
ATOM 975 O O . PHE A 1 120 ? 1.329 15.026 13.259 1.00 83.50 120 PHE A O 1
ATOM 982 N N . LEU A 1 121 ? 2.257 14.965 11.222 1.00 84.31 121 LEU A N 1
ATOM 983 C CA . LEU A 1 121 ? 2.358 13.503 11.169 1.00 84.31 121 LEU A CA 1
ATOM 984 C C . LEU A 1 121 ? 3.348 12.932 12.198 1.00 84.31 121 LEU A C 1
ATOM 986 O O . LEU A 1 121 ? 3.246 11.759 12.567 1.00 84.31 121 LEU A O 1
ATOM 990 N N . ALA A 1 122 ? 4.329 13.713 12.655 1.00 82.19 122 ALA A N 1
ATOM 991 C CA . ALA A 1 122 ? 5.264 13.303 13.702 1.00 82.19 122 ALA A CA 1
ATOM 992 C C . ALA A 1 122 ? 4.631 13.310 15.103 1.00 82.19 122 ALA A C 1
ATOM 994 O O . ALA A 1 122 ? 5.053 12.518 15.950 1.00 82.19 122 ALA A O 1
ATOM 995 N N . ARG A 1 123 ? 3.620 14.159 15.343 1.00 82.25 123 ARG A N 1
ATOM 996 C CA . ARG A 1 123 ? 2.863 14.196 16.610 1.00 82.25 123 ARG A CA 1
ATOM 997 C C . ARG A 1 123 ? 1.977 12.965 16.796 1.00 82.25 123 ARG A C 1
ATOM 999 O O . ARG A 1 123 ? 1.824 12.510 17.925 1.00 82.25 123 ARG A O 1
ATOM 1006 N N . HIS A 1 124 ? 1.482 12.412 15.692 1.00 80.12 124 HIS A N 1
ATOM 1007 C CA . HIS A 1 124 ? 0.607 11.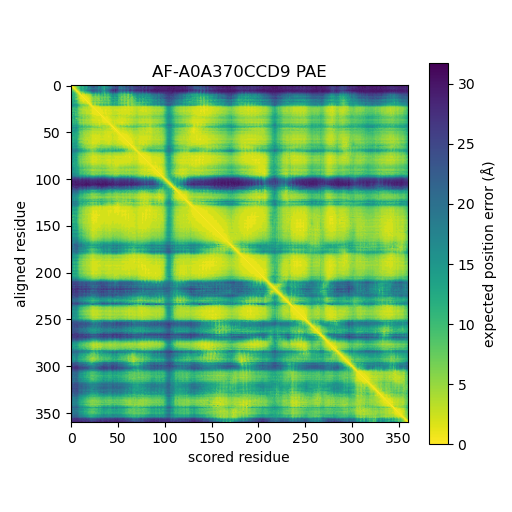247 15.681 1.00 80.12 124 HIS A CA 1
ATOM 1008 C C . HIS A 1 124 ? 1.374 9.957 16.029 1.00 80.12 124 HIS A C 1
ATOM 1010 O O . HIS A 1 124 ? 2.362 9.592 15.369 1.00 80.12 124 HIS A O 1
ATOM 1016 N N . LYS A 1 125 ? 0.937 9.280 17.094 1.00 78.06 125 LYS A N 1
ATOM 1017 C CA . LYS A 1 125 ? 1.586 8.127 17.745 1.00 78.06 125 LYS A CA 1
ATOM 1018 C C . LYS A 1 125 ? 0.609 6.948 17.845 1.00 78.06 125 LYS A C 1
ATOM 1020 O O . LYS A 1 125 ? -0.583 7.112 17.628 1.00 78.06 125 LYS A O 1
ATOM 1025 N N . PRO A 1 126 ? 1.088 5.731 18.177 1.00 78.81 126 PRO A N 1
ATOM 1026 C CA . PRO A 1 126 ? 0.189 4.633 18.511 1.00 78.81 126 PRO A CA 1
ATOM 1027 C C . PRO A 1 126 ? -0.816 5.074 19.585 1.00 78.81 126 PRO A C 1
ATOM 1029 O O . PRO A 1 126 ? -0.379 5.499 20.659 1.00 78.81 126 PRO A O 1
ATOM 1032 N N . PRO A 1 127 ? -2.127 5.014 19.298 1.00 82.69 127 PRO A N 1
ATOM 1033 C CA . PRO A 1 127 ? -3.140 5.510 20.214 1.00 82.69 127 PRO A CA 1
ATOM 1034 C C . PRO A 1 127 ? -3.186 4.651 21.484 1.00 82.69 127 PRO A C 1
ATOM 1036 O O . PRO A 1 127 ? -2.949 3.441 21.445 1.00 82.69 127 PRO A O 1
ATOM 1039 N N . THR A 1 128 ? -3.484 5.284 22.619 1.00 83.25 128 THR A N 1
ATOM 1040 C CA . THR A 1 128 ? -3.569 4.615 23.930 1.00 83.25 128 THR A CA 1
ATOM 1041 C C . THR A 1 128 ? -4.807 3.736 24.062 1.00 83.25 128 THR A C 1
ATOM 1043 O O . THR A 1 128 ? -4.747 2.699 24.717 1.00 83.25 128 THR A O 1
ATOM 1046 N N . SER A 1 129 ? -5.905 4.126 23.418 1.00 89.00 129 SER A N 1
ATOM 1047 C CA . SER A 1 129 ? -7.102 3.309 23.238 1.00 89.00 129 SER A CA 1
ATOM 1048 C C . SER A 1 129 ? -7.604 3.447 21.801 1.00 89.00 129 SER A C 1
ATOM 1050 O O . SER A 1 129 ? -7.293 4.421 21.111 1.00 89.00 129 SER A O 1
ATOM 1052 N N . ILE A 1 130 ? -8.305 2.430 21.308 1.00 93.75 130 ILE A N 1
ATOM 1053 C CA . ILE A 1 130 ? -8.800 2.370 19.929 1.00 93.75 130 ILE A CA 1
ATOM 1054 C C . ILE A 1 130 ? -10.245 1.931 19.995 1.00 93.75 130 ILE A C 1
ATOM 1056 O O . ILE A 1 130 ? -10.516 0.894 20.591 1.00 93.75 130 ILE A O 1
ATOM 1060 N N . SER A 1 131 ? -11.154 2.664 19.358 1.00 95.69 131 SER A N 1
ATOM 1061 C CA . SER A 1 131 ? -12.549 2.224 19.288 1.00 95.69 131 SER A CA 1
ATOM 1062 C C . SER A 1 131 ? -12.716 0.910 18.509 1.00 95.69 131 SER A C 1
ATOM 1064 O O . SER A 1 131 ? -11.974 0.633 17.557 1.00 95.69 131 SER A O 1
ATOM 1066 N N . ARG A 1 132 ? -13.728 0.107 18.865 1.00 94.88 132 ARG A N 1
ATOM 1067 C CA . ARG A 1 132 ? -14.048 -1.161 18.178 1.00 94.88 132 ARG A CA 1
ATOM 1068 C C . ARG A 1 132 ? -14.210 -0.969 16.667 1.00 94.88 132 ARG A C 1
ATOM 1070 O O . ARG A 1 132 ? -13.655 -1.739 15.885 1.00 94.88 132 ARG A O 1
ATOM 1077 N N . ALA A 1 133 ? -14.925 0.079 16.254 1.00 96.12 133 ALA A N 1
ATOM 1078 C CA . ALA A 1 133 ? -15.145 0.391 14.843 1.00 96.12 133 ALA A CA 1
ATOM 1079 C C . ALA A 1 133 ? -13.848 0.697 14.090 1.00 96.12 133 ALA A C 1
ATOM 1081 O O . ALA A 1 133 ? -13.642 0.170 12.997 1.00 96.12 133 ALA A O 1
ATOM 1082 N N . VAL A 1 134 ? -12.959 1.503 14.675 1.00 96.19 134 VAL A N 1
ATOM 1083 C CA . VAL A 1 134 ? -11.695 1.866 14.021 1.00 96.19 134 VAL A CA 1
ATOM 1084 C C . VAL A 1 134 ? -10.750 0.670 13.956 1.00 96.19 134 VAL A C 1
ATOM 1086 O O . VAL A 1 134 ? -10.112 0.463 12.924 1.00 96.19 134 VAL A O 1
ATOM 1089 N N . LEU A 1 135 ? -10.678 -0.161 15.003 1.00 95.56 135 LEU A N 1
ATOM 1090 C CA . LEU A 1 135 ? -9.855 -1.373 14.959 1.00 95.56 135 LEU A CA 1
ATOM 1091 C C . LEU A 1 135 ? -10.344 -2.337 13.868 1.00 95.56 135 LEU A C 1
ATOM 1093 O O . LEU A 1 135 ? -9.531 -2.838 13.087 1.00 95.56 135 LEU A O 1
ATOM 1097 N N . TRP A 1 136 ? -11.660 -2.557 13.788 1.00 95.88 136 TRP A N 1
ATOM 1098 C CA . TRP A 1 136 ? -12.285 -3.360 12.737 1.00 95.88 136 TRP A CA 1
ATOM 1099 C C . TRP A 1 136 ? -11.948 -2.822 11.345 1.00 95.88 136 TRP A C 1
ATOM 1101 O O . TRP A 1 136 ? -11.463 -3.570 10.492 1.00 95.88 136 TRP A O 1
ATOM 1111 N N . GLU A 1 137 ? -12.153 -1.522 11.124 1.00 95.88 137 GLU A N 1
ATOM 1112 C CA . GLU A 1 137 ? -11.871 -0.872 9.845 1.00 95.88 137 GLU A CA 1
ATOM 1113 C C . GLU A 1 137 ? -10.391 -1.013 9.460 1.00 95.88 137 GLU A C 1
ATOM 1115 O O . GLU A 1 137 ? -10.076 -1.396 8.335 1.00 95.88 137 GLU A O 1
ATOM 1120 N N . MET A 1 138 ? -9.469 -0.781 10.397 1.00 96.00 138 MET A N 1
ATOM 1121 C CA . MET A 1 138 ? -8.029 -0.852 10.137 1.00 96.00 138 MET A CA 1
ATOM 1122 C C . MET A 1 138 ? -7.543 -2.258 9.779 1.00 96.00 138 MET A C 1
ATOM 1124 O O . MET A 1 138 ? -6.668 -2.393 8.920 1.00 96.00 138 MET A O 1
ATOM 1128 N N . VAL A 1 139 ? -8.118 -3.307 10.377 1.00 94.94 139 VAL A N 1
ATOM 1129 C CA . VAL A 1 139 ? -7.836 -4.700 9.986 1.00 94.94 139 VAL A CA 1
ATOM 1130 C C . VAL A 1 139 ? -8.260 -4.950 8.535 1.00 94.94 139 VAL A C 1
ATOM 1132 O O . VAL A 1 139 ? -7.492 -5.525 7.759 1.00 94.94 139 VAL A O 1
ATOM 1135 N N . HIS A 1 140 ? -9.439 -4.462 8.141 1.00 95.31 140 HIS A N 1
ATOM 1136 C CA . HIS A 1 140 ? -9.944 -4.610 6.774 1.00 95.31 140 HIS A CA 1
ATOM 1137 C C . HIS A 1 140 ? -9.148 -3.773 5.770 1.00 95.31 140 HIS A C 1
ATOM 1139 O O . HIS A 1 140 ? -8.820 -4.272 4.695 1.00 95.31 140 HIS A O 1
ATOM 1145 N N . ILE A 1 141 ? -8.756 -2.546 6.126 1.00 95.50 141 ILE A N 1
ATOM 1146 C CA . ILE A 1 141 ? -7.876 -1.699 5.309 1.00 95.50 141 ILE A CA 1
ATOM 1147 C C . ILE A 1 141 ? -6.532 -2.388 5.083 1.00 95.50 141 ILE A C 1
ATOM 1149 O O . ILE A 1 141 ? -6.058 -2.440 3.950 1.00 95.50 141 ILE A O 1
ATOM 1153 N N . ALA A 1 142 ? -5.918 -2.946 6.128 1.00 94.19 142 ALA A N 1
ATOM 1154 C CA . ALA A 1 142 ? -4.630 -3.619 5.998 1.00 94.19 142 ALA A CA 1
ATOM 1155 C C . ALA A 1 142 ? -4.721 -4.876 5.115 1.00 94.19 142 ALA A C 1
ATOM 1157 O O . ALA A 1 142 ? -3.856 -5.095 4.262 1.00 94.19 142 ALA A O 1
ATOM 1158 N N . ALA A 1 143 ? -5.795 -5.661 5.252 1.00 93.25 143 ALA A N 1
ATOM 1159 C CA . ALA A 1 143 ? -6.059 -6.798 4.372 1.00 93.25 143 ALA A CA 1
ATOM 1160 C C . ALA A 1 143 ? -6.332 -6.360 2.925 1.00 93.25 143 ALA A C 1
ATOM 1162 O O . ALA A 1 143 ? -5.832 -6.987 1.989 1.00 93.25 143 ALA A O 1
ATOM 1163 N N . ASN A 1 144 ? -7.072 -5.265 2.726 1.00 95.19 144 ASN A N 1
ATOM 1164 C CA . ASN A 1 144 ? -7.308 -4.689 1.406 1.00 95.19 144 ASN A CA 1
ATOM 1165 C C . ASN A 1 144 ? -5.995 -4.228 0.760 1.00 95.19 144 ASN A C 1
ATOM 1167 O O . ASN A 1 144 ? -5.701 -4.618 -0.364 1.00 95.19 144 ASN A O 1
ATOM 1171 N N . ILE A 1 145 ? -5.148 -3.495 1.489 1.00 94.50 145 ILE A N 1
ATOM 1172 C CA . ILE A 1 145 ? -3.820 -3.075 1.020 1.00 94.50 145 ILE A CA 1
ATOM 1173 C C . ILE A 1 145 ? -2.973 -4.284 0.613 1.00 94.50 145 ILE A C 1
ATOM 1175 O O . ILE A 1 145 ? -2.342 -4.244 -0.438 1.00 94.50 145 ILE A O 1
ATOM 1179 N N . GLN A 1 146 ? -2.978 -5.372 1.387 1.00 92.50 146 GLN A N 1
ATOM 1180 C CA . GLN A 1 146 ? -2.262 -6.596 1.017 1.00 92.50 146 GLN A CA 1
ATOM 1181 C C . GLN A 1 146 ? -2.794 -7.213 -0.288 1.00 92.50 146 GLN A C 1
ATOM 1183 O O . GLN A 1 146 ? -2.000 -7.592 -1.152 1.00 92.50 146 GLN A O 1
ATOM 1188 N N . ARG A 1 147 ? -4.119 -7.280 -0.471 1.00 93.19 147 ARG A N 1
ATOM 1189 C CA . ARG A 1 147 ? -4.735 -7.764 -1.722 1.00 93.19 147 ARG A CA 1
ATOM 1190 C C . ARG A 1 147 ? -4.376 -6.869 -2.911 1.00 93.19 147 ARG A C 1
ATOM 1192 O O . ARG A 1 147 ? -3.924 -7.374 -3.938 1.00 93.19 147 ARG A O 1
ATOM 1199 N N . LEU A 1 148 ? -4.495 -5.551 -2.749 1.00 94.19 148 LEU A N 1
ATOM 1200 C CA . LEU A 1 148 ? -4.119 -4.567 -3.765 1.00 94.19 148 LEU A CA 1
ATOM 1201 C C . LEU A 1 148 ? -2.626 -4.633 -4.100 1.00 94.19 148 LEU A C 1
ATOM 1203 O O . LEU A 1 148 ? -2.266 -4.542 -5.268 1.00 94.19 148 LEU A O 1
ATOM 1207 N N . ALA A 1 149 ? -1.750 -4.836 -3.114 1.00 92.88 149 ALA A N 1
ATOM 1208 C CA . ALA A 1 149 ? -0.317 -4.988 -3.349 1.00 92.88 149 ALA A CA 1
ATOM 1209 C C . ALA A 1 149 ? -0.027 -6.207 -4.231 1.00 92.88 149 ALA A C 1
ATOM 1211 O O . ALA A 1 149 ? 0.735 -6.100 -5.192 1.00 92.88 149 ALA A O 1
ATOM 1212 N N . CYS A 1 150 ? -0.675 -7.342 -3.953 1.00 90.50 150 CYS A N 1
ATOM 1213 C CA . CYS A 1 150 ? -0.548 -8.550 -4.769 1.00 90.50 150 CYS A CA 1
ATOM 1214 C C . CYS A 1 150 ? -1.051 -8.323 -6.203 1.00 90.50 150 CYS A C 1
ATOM 1216 O O . CYS A 1 150 ? -0.374 -8.713 -7.158 1.00 90.50 150 CYS A O 1
ATOM 1218 N N . ALA A 1 151 ? -2.195 -7.651 -6.359 1.00 90.81 151 ALA A N 1
ATOM 1219 C CA . ALA A 1 151 ? -2.751 -7.305 -7.665 1.00 90.81 151 ALA A CA 1
ATOM 1220 C C . ALA A 1 151 ? -1.819 -6.381 -8.463 1.00 90.81 151 ALA A C 1
ATOM 1222 O O . ALA A 1 151 ? -1.480 -6.677 -9.610 1.00 90.81 151 ALA A O 1
ATOM 1223 N N . CYS A 1 152 ? -1.332 -5.308 -7.832 1.00 90.88 152 CYS A N 1
ATOM 1224 C CA . CYS A 1 152 ? -0.393 -4.370 -8.436 1.00 90.88 152 CYS A CA 1
ATOM 1225 C C . CYS A 1 152 ? 0.902 -5.059 -8.865 1.00 90.88 152 CYS A C 1
ATOM 1227 O O . CYS A 1 152 ? 1.341 -4.874 -9.994 1.00 90.88 152 CYS A O 1
ATOM 1229 N N . LEU A 1 153 ? 1.505 -5.872 -7.993 1.00 90.06 153 LEU A N 1
ATOM 1230 C CA . LEU A 1 153 ? 2.746 -6.579 -8.311 1.00 90.06 153 LEU A CA 1
ATOM 1231 C C . LEU A 1 153 ? 2.558 -7.530 -9.496 1.00 90.06 153 LEU A C 1
ATOM 1233 O O . LEU A 1 153 ? 3.370 -7.502 -10.412 1.00 90.06 153 LEU A O 1
ATOM 1237 N N . THR A 1 154 ? 1.470 -8.306 -9.510 1.00 87.06 154 THR A N 1
ATOM 1238 C CA . THR A 1 154 ? 1.159 -9.237 -10.610 1.00 87.06 154 THR A CA 1
ATOM 1239 C C . THR A 1 154 ? 0.980 -8.493 -11.934 1.00 87.06 154 THR A C 1
ATOM 1241 O O . THR A 1 154 ? 1.531 -8.882 -12.962 1.00 87.06 154 THR A O 1
ATOM 1244 N N . PHE A 1 155 ? 0.238 -7.385 -11.913 1.00 86.44 155 PHE A N 1
ATOM 1245 C CA . PHE A 1 155 ? 0.000 -6.572 -13.102 1.00 86.44 155 PHE A CA 1
ATOM 1246 C C . PHE A 1 155 ? 1.279 -5.911 -13.624 1.00 86.44 155 PHE A C 1
ATOM 1248 O O . PHE A 1 155 ? 1.571 -5.967 -14.817 1.00 86.44 155 PHE A O 1
ATOM 1255 N N . LEU A 1 156 ? 2.062 -5.300 -12.734 1.00 86.56 156 LEU A N 1
ATOM 1256 C CA . LEU A 1 156 ? 3.303 -4.622 -13.098 1.00 86.56 156 LEU A CA 1
ATOM 1257 C C . LEU A 1 156 ? 4.378 -5.608 -13.581 1.00 86.56 156 LEU A C 1
ATOM 1259 O O . LEU A 1 156 ? 5.141 -5.270 -14.481 1.00 86.56 156 LEU A O 1
ATOM 1263 N N . GLU A 1 157 ? 4.423 -6.822 -13.030 1.00 85.75 157 GLU A N 1
ATOM 1264 C CA . GLU A 1 157 ? 5.285 -7.909 -13.508 1.00 85.75 157 GLU A CA 1
ATOM 1265 C C . GLU A 1 157 ? 4.915 -8.314 -14.940 1.00 85.75 157 GLU A C 1
ATOM 1267 O O . GLU A 1 157 ? 5.780 -8.377 -15.815 1.00 85.75 157 GLU A O 1
ATOM 1272 N N . GLY A 1 158 ? 3.619 -8.468 -15.217 1.00 83.38 158 GLY A N 1
ATOM 1273 C CA . GLY A 1 158 ? 3.124 -8.719 -16.568 1.00 83.38 158 GLY A CA 1
ATOM 1274 C C . GLY A 1 158 ? 3.463 -7.602 -17.560 1.00 83.38 158 GLY A C 1
ATOM 1275 O O . GLY A 1 158 ? 3.883 -7.870 -18.687 1.00 83.38 158 GLY A O 1
ATOM 1276 N N . LEU A 1 159 ? 3.355 -6.337 -17.139 1.00 82.12 159 LEU A N 1
ATOM 1277 C CA . LEU A 1 159 ? 3.756 -5.194 -17.965 1.00 82.12 159 LEU A CA 1
ATOM 1278 C C . LEU A 1 159 ? 5.268 -5.160 -18.211 1.00 82.12 159 LEU A C 1
ATOM 1280 O O . LEU A 1 159 ? 5.699 -4.838 -19.321 1.00 82.12 159 LEU A O 1
ATOM 1284 N N . LEU A 1 160 ? 6.076 -5.495 -17.202 1.00 82.81 160 LEU A N 1
ATOM 1285 C CA . LEU A 1 160 ? 7.526 -5.599 -17.333 1.00 82.81 160 LEU A CA 1
ATOM 1286 C C . LEU A 1 160 ? 7.907 -6.703 -18.326 1.00 82.81 160 LEU A C 1
ATOM 1288 O O . LEU A 1 160 ? 8.757 -6.481 -19.190 1.00 82.81 160 LEU A O 1
ATOM 1292 N N . GLN A 1 161 ? 7.244 -7.856 -18.255 1.00 83.50 161 GLN A N 1
ATOM 1293 C CA . GLN A 1 161 ? 7.441 -8.956 -19.194 1.00 83.50 161 GLN A CA 1
ATOM 1294 C C . GLN A 1 161 ? 7.050 -8.554 -20.627 1.00 83.50 161 GLN A C 1
ATOM 1296 O O . GLN A 1 161 ? 7.820 -8.778 -21.564 1.00 83.50 161 GLN A O 1
ATOM 1301 N N . ALA A 1 162 ? 5.900 -7.899 -20.813 1.00 81.06 162 ALA A N 1
ATOM 1302 C CA . ALA A 1 162 ? 5.481 -7.384 -22.118 1.00 81.06 162 ALA A CA 1
ATOM 1303 C C . ALA A 1 162 ? 6.483 -6.358 -22.678 1.00 81.06 162 ALA A C 1
ATOM 1305 O O . ALA A 1 162 ? 6.841 -6.411 -23.858 1.00 81.06 162 ALA A O 1
ATOM 1306 N N . HIS A 1 163 ? 6.986 -5.462 -21.825 1.00 79.06 163 HIS A N 1
ATOM 1307 C CA . HIS A 1 163 ? 8.022 -4.496 -22.183 1.00 79.06 163 HIS A CA 1
ATOM 1308 C C . HIS A 1 163 ? 9.328 -5.181 -22.601 1.00 79.06 163 HIS A C 1
ATOM 1310 O O . HIS A 1 163 ? 9.941 -4.804 -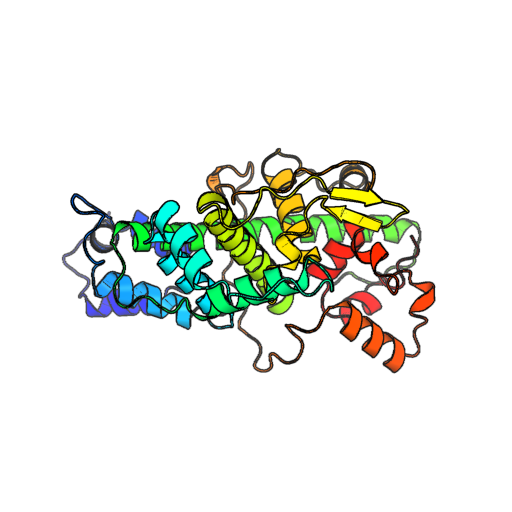23.601 1.00 79.06 163 HIS A O 1
ATOM 1316 N N . PHE A 1 164 ? 9.753 -6.205 -21.866 1.00 80.69 164 PHE A N 1
ATOM 1317 C CA . PHE A 1 164 ? 10.950 -6.973 -22.184 1.00 80.69 164 PHE A CA 1
ATOM 1318 C C . PHE A 1 164 ? 10.833 -7.673 -23.545 1.00 80.69 164 PHE A C 1
ATOM 1320 O O . PHE A 1 164 ? 11.719 -7.519 -24.388 1.00 80.69 164 PHE A O 1
ATOM 1327 N N . TYR A 1 165 ? 9.713 -8.352 -23.817 1.00 81.38 165 TYR A N 1
ATOM 1328 C CA . TYR A 1 165 ? 9.469 -8.976 -25.124 1.00 81.38 165 TYR A CA 1
ATOM 1329 C C . TYR A 1 165 ? 9.419 -7.963 -26.267 1.00 81.38 165 TYR A C 1
ATOM 1331 O O . TYR A 1 165 ? 9.874 -8.258 -27.373 1.00 81.38 165 TYR A O 1
ATOM 1339 N N . TRP A 1 166 ? 8.875 -6.771 -26.017 1.00 77.56 166 TRP A N 1
ATOM 1340 C CA . TRP A 1 166 ? 8.873 -5.696 -27.002 1.00 77.56 166 TRP A CA 1
ATOM 1341 C C . TRP A 1 166 ? 10.299 -5.268 -27.371 1.00 77.56 166 TRP A C 1
ATOM 1343 O O . TRP A 1 166 ? 10.640 -5.227 -28.553 1.00 77.56 166 TRP A O 1
ATOM 1353 N N . ASN A 1 167 ? 11.142 -4.997 -26.372 1.00 76.38 167 ASN A N 1
ATOM 1354 C CA . ASN A 1 167 ? 12.529 -4.579 -26.592 1.00 76.38 167 ASN A CA 1
ATOM 1355 C C . ASN A 1 167 ? 13.385 -5.678 -27.224 1.00 76.38 167 ASN A C 1
ATOM 1357 O O . ASN A 1 167 ? 14.240 -5.366 -28.048 1.00 76.38 167 ASN A O 1
ATOM 1361 N N . GLY A 1 168 ? 13.106 -6.952 -26.932 1.00 79.31 168 GLY A N 1
ATOM 1362 C CA . GLY A 1 168 ? 13.760 -8.094 -27.581 1.00 79.31 168 GLY A CA 1
ATOM 1363 C C . GLY A 1 168 ? 13.610 -8.135 -29.106 1.00 79.31 168 GLY A C 1
ATOM 1364 O O . GLY A 1 168 ? 14.367 -8.834 -29.772 1.00 79.31 168 GLY A O 1
ATOM 1365 N N . ARG A 1 169 ? 12.677 -7.364 -29.686 1.00 78.38 169 ARG A N 1
ATOM 1366 C CA . ARG A 1 169 ? 12.553 -7.200 -31.147 1.00 78.38 169 ARG A CA 1
ATOM 1367 C C . ARG A 1 169 ? 13.588 -6.248 -31.749 1.00 78.38 169 ARG A C 1
ATOM 1369 O O . ARG A 1 169 ? 13.825 -6.311 -32.950 1.00 78.38 169 ARG A O 1
ATOM 1376 N N . PHE A 1 170 ? 14.158 -5.354 -30.944 1.00 76.94 170 PHE A N 1
ATOM 1377 C CA . PHE A 1 170 ? 15.055 -4.283 -31.396 1.00 76.94 170 PHE A CA 1
ATOM 1378 C C . PHE A 1 170 ? 16.456 -4.387 -30.788 1.00 76.94 170 PHE A C 1
ATOM 1380 O O . PHE A 1 170 ? 17.410 -3.831 -31.332 1.00 76.94 170 PHE A O 1
ATOM 1387 N N . HIS A 1 171 ? 16.587 -5.099 -29.670 1.00 75.50 171 HIS A N 1
ATOM 1388 C CA . HIS A 1 171 ? 17.805 -5.176 -28.880 1.00 75.50 171 HIS A CA 1
ATOM 1389 C C . HIS A 1 171 ? 18.120 -6.621 -28.499 1.00 75.50 171 HIS A C 1
ATOM 1391 O O . HIS A 1 171 ? 17.228 -7.445 -28.303 1.00 75.50 171 HIS A O 1
ATOM 1397 N N . VAL A 1 172 ? 19.413 -6.920 -28.358 1.00 75.75 172 VAL A N 1
ATOM 1398 C CA . VAL A 1 172 ? 19.869 -8.199 -27.809 1.00 75.75 172 VAL A CA 1
ATOM 1399 C C . VAL A 1 172 ? 19.615 -8.183 -26.305 1.00 75.75 172 VAL A C 1
ATOM 1401 O O . VAL A 1 172 ? 20.343 -7.537 -25.552 1.00 75.75 172 VAL A O 1
ATOM 1404 N N . MET A 1 173 ? 18.571 -8.890 -25.882 1.00 77.88 173 MET A N 1
ATOM 1405 C CA . MET A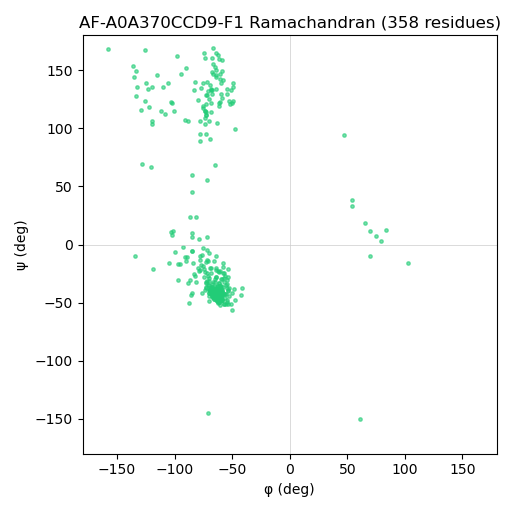 1 173 ? 18.198 -9.020 -24.476 1.00 77.88 173 MET A CA 1
ATOM 1406 C C . MET A 1 173 ? 18.800 -10.291 -23.877 1.00 77.88 173 MET A C 1
ATOM 1408 O O . MET A 1 173 ? 18.936 -11.314 -24.549 1.00 77.88 173 MET A O 1
ATOM 1412 N N . LYS A 1 174 ? 19.142 -10.231 -22.592 1.00 80.06 174 LYS A N 1
ATOM 1413 C CA . LYS A 1 174 ? 19.484 -11.410 -21.783 1.00 80.06 174 LYS A CA 1
ATOM 1414 C C . LYS A 1 174 ? 18.260 -11.831 -20.982 1.00 80.06 174 LYS A C 1
ATOM 1416 O O . LYS A 1 174 ? 17.349 -11.031 -20.821 1.00 80.06 174 LYS A O 1
ATOM 1421 N N . GLU A 1 175 ? 18.245 -13.061 -20.477 1.00 78.94 175 GLU A N 1
ATOM 1422 C CA . GLU A 1 175 ? 17.107 -13.607 -19.731 1.00 78.94 175 GLU A CA 1
ATOM 1423 C C . GLU A 1 175 ? 16.632 -12.647 -18.627 1.00 78.94 175 GLU A C 1
ATOM 1425 O O . GLU A 1 175 ? 17.415 -12.199 -17.783 1.00 78.94 175 GLU A O 1
ATOM 1430 N N . LEU A 1 176 ? 15.345 -12.290 -18.678 1.00 77.44 176 LEU A N 1
ATOM 1431 C CA . LEU A 1 176 ? 14.723 -11.485 -17.640 1.00 77.44 176 LEU A CA 1
ATOM 1432 C C . LEU A 1 176 ? 14.492 -12.372 -16.427 1.00 77.44 176 LEU A C 1
ATOM 1434 O O . LEU A 1 176 ? 13.730 -13.333 -16.486 1.00 77.44 176 LEU A O 1
ATOM 1438 N N . ASP A 1 177 ? 15.114 -12.004 -15.317 1.00 73.88 177 ASP A N 1
ATOM 1439 C CA . ASP A 1 177 ? 14.829 -12.617 -14.033 1.00 73.88 177 ASP A CA 1
ATOM 1440 C C . ASP A 1 177 ? 13.420 -12.215 -13.567 1.00 73.88 177 ASP A C 1
ATOM 1442 O O . ASP A 1 177 ? 13.239 -11.188 -12.913 1.00 73.88 177 ASP A O 1
ATOM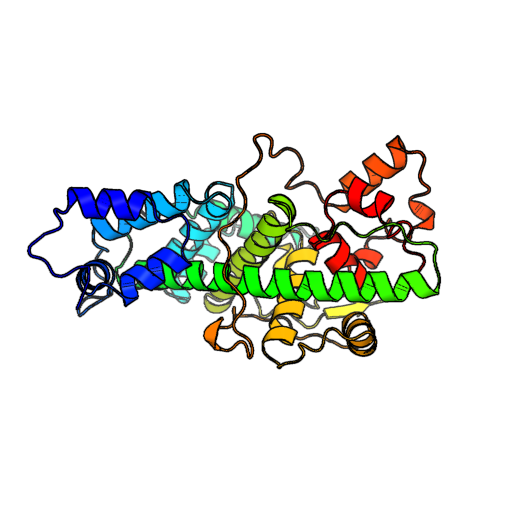 1446 N N . LEU A 1 178 ? 12.431 -13.033 -13.929 1.00 69.12 178 LEU A N 1
ATOM 1447 C CA . LEU A 1 178 ? 11.044 -12.972 -13.457 1.00 69.12 178 LEU A CA 1
ATOM 1448 C C . LEU A 1 178 ? 10.853 -13.764 -12.153 1.00 69.12 178 LEU A C 1
ATOM 1450 O O . LEU A 1 178 ? 9.754 -14.231 -11.851 1.00 69.12 178 LEU A O 1
ATOM 1454 N N . SER A 1 179 ? 11.919 -13.977 -11.372 1.00 71.38 179 SER A N 1
ATOM 1455 C CA . SER A 1 179 ? 11.743 -14.484 -10.016 1.00 71.38 179 SER A CA 1
ATOM 1456 C C . SER A 1 179 ? 10.859 -13.537 -9.202 1.00 71.38 179 SER A C 1
ATOM 1458 O O . SER A 1 179 ? 10.680 -12.359 -9.525 1.00 71.38 179 SER A O 1
ATOM 1460 N N . ARG A 1 180 ? 10.269 -14.088 -8.134 1.00 74.31 180 ARG A N 1
ATOM 1461 C CA . ARG A 1 180 ? 9.342 -13.353 -7.269 1.00 74.31 180 ARG A CA 1
ATOM 1462 C C . ARG A 1 180 ? 9.942 -12.001 -6.868 1.00 74.31 180 ARG A C 1
ATOM 1464 O O . ARG A 1 180 ? 11.120 -11.973 -6.502 1.00 74.31 180 ARG A O 1
ATOM 1471 N N . PRO A 1 181 ? 9.133 -10.923 -6.849 1.00 78.62 181 PRO A N 1
ATOM 1472 C CA . PRO A 1 181 ? 9.597 -9.620 -6.405 1.00 78.62 181 PRO A CA 1
ATOM 1473 C C . PRO A 1 181 ? 10.322 -9.708 -5.067 1.00 78.62 181 PRO A C 1
ATOM 1475 O O . PRO A 1 181 ? 9.888 -10.392 -4.133 1.00 78.62 181 PRO A O 1
ATOM 1478 N N . SER A 1 182 ? 11.450 -9.017 -4.997 1.00 81.62 182 SER A N 1
ATOM 1479 C CA . SER A 1 182 ? 12.238 -8.905 -3.780 1.00 81.62 182 SER A CA 1
ATOM 1480 C C . SER A 1 182 ? 11.443 -8.202 -2.677 1.00 81.62 182 SER A C 1
ATOM 1482 O O . SER A 1 182 ? 10.469 -7.488 -2.931 1.00 81.62 182 SER A O 1
ATOM 1484 N N . TRP A 1 183 ? 11.906 -8.341 -1.431 1.00 85.69 183 TRP A N 1
ATOM 1485 C CA . TRP A 1 183 ? 11.314 -7.613 -0.309 1.00 85.69 183 TRP A CA 1
ATOM 1486 C C . TRP A 1 183 ? 11.277 -6.099 -0.543 1.00 85.69 183 TRP A C 1
ATOM 1488 O O . TRP A 1 183 ? 10.292 -5.469 -0.182 1.00 85.69 183 TRP A O 1
ATOM 1498 N N . GLU A 1 184 ? 12.301 -5.514 -1.177 1.00 82.69 184 GLU A N 1
ATOM 1499 C CA . GLU A 1 184 ? 12.336 -4.073 -1.470 1.00 82.69 184 GLU A CA 1
ATOM 1500 C C . GLU A 1 184 ? 11.277 -3.662 -2.508 1.00 82.69 184 GLU A C 1
ATOM 1502 O O . GLU A 1 184 ? 10.605 -2.647 -2.320 1.00 82.69 184 GLU A O 1
ATOM 1507 N N . GLU A 1 185 ? 11.101 -4.445 -3.576 1.00 84.06 185 GLU A N 1
ATOM 1508 C CA . GLU A 1 185 ? 10.087 -4.197 -4.615 1.00 84.06 185 GLU A CA 1
ATOM 1509 C C . GLU A 1 185 ? 8.674 -4.289 -4.027 1.00 84.06 185 GLU A C 1
ATOM 1511 O O . GLU A 1 185 ? 7.870 -3.370 -4.192 1.00 84.06 185 GLU A O 1
ATOM 1516 N N . GLU A 1 186 ? 8.396 -5.340 -3.250 1.00 88.75 186 GLU A N 1
ATOM 1517 C CA . GLU A 1 186 ? 7.111 -5.497 -2.567 1.00 88.75 186 GLU A CA 1
ATOM 1518 C C . GLU A 1 186 ? 6.878 -4.382 -1.537 1.00 88.75 186 GLU A C 1
ATOM 1520 O O . GLU A 1 186 ? 5.840 -3.718 -1.560 1.00 88.75 186 GLU A O 1
ATOM 1525 N N . TYR A 1 187 ? 7.868 -4.089 -0.691 1.00 87.38 187 TYR A N 1
ATOM 1526 C CA . TYR A 1 187 ? 7.794 -3.030 0.316 1.00 87.38 187 TYR A CA 1
ATOM 1527 C C . TYR A 1 187 ? 7.417 -1.668 -0.278 1.00 87.38 187 TYR A C 1
ATOM 1529 O O . TYR A 1 187 ? 6.626 -0.941 0.322 1.00 87.38 187 TYR A O 1
ATOM 1537 N N . ARG A 1 188 ? 7.934 -1.314 -1.458 1.00 86.00 188 ARG A N 1
ATOM 1538 C CA . ARG A 1 188 ? 7.642 -0.023 -2.103 1.00 86.00 188 ARG A CA 1
ATOM 1539 C C . ARG A 1 188 ? 6.214 0.063 -2.628 1.00 86.00 188 ARG A C 1
ATOM 1541 O O . ARG A 1 188 ? 5.598 1.121 -2.509 1.00 86.00 188 ARG A O 1
ATOM 1548 N N . VAL A 1 189 ? 5.658 -1.048 -3.113 1.00 90.75 189 VAL A N 1
ATOM 1549 C CA . VAL A 1 189 ? 4.229 -1.131 -3.454 1.00 90.75 189 VAL A CA 1
ATOM 1550 C C . VAL A 1 189 ? 3.371 -0.919 -2.207 1.00 90.75 189 VAL A C 1
ATOM 1552 O O . VAL A 1 189 ? 2.493 -0.056 -2.209 1.00 90.75 189 VAL A O 1
ATOM 1555 N N . TYR A 1 190 ? 3.666 -1.623 -1.109 1.00 91.69 190 TYR A N 1
ATOM 1556 C CA . TYR A 1 190 ? 2.958 -1.417 0.161 1.00 91.69 190 TYR A CA 1
ATOM 1557 C C . TYR A 1 190 ? 3.110 0.008 0.685 1.00 91.69 190 TYR A C 1
ATOM 1559 O O . TYR A 1 190 ? 2.138 0.601 1.144 1.00 91.69 190 TYR A O 1
ATOM 1567 N N . ARG A 1 191 ? 4.316 0.574 0.614 1.00 88.69 191 ARG A N 1
ATOM 1568 C CA . ARG A 1 191 ? 4.595 1.943 1.041 1.00 88.69 191 ARG A CA 1
ATOM 1569 C C . ARG A 1 191 ? 3.743 2.944 0.266 1.00 88.69 191 ARG A C 1
ATOM 1571 O O . ARG A 1 191 ? 3.108 3.791 0.887 1.00 88.69 191 ARG A O 1
ATOM 1578 N N . ALA A 1 192 ? 3.678 2.817 -1.057 1.00 89.12 192 ALA A N 1
ATOM 1579 C CA . ALA A 1 192 ? 2.824 3.659 -1.887 1.00 89.12 192 ALA A CA 1
ATOM 1580 C C . ALA A 1 192 ? 1.334 3.509 -1.529 1.00 89.12 192 ALA A C 1
ATOM 1582 O O . ALA A 1 192 ? 0.646 4.516 -1.383 1.00 89.12 192 ALA A O 1
ATOM 1583 N N . LEU A 1 193 ? 0.844 2.283 -1.307 1.00 93.44 193 LEU A N 1
ATOM 1584 C CA . LEU A 1 193 ? -0.546 2.029 -0.899 1.00 93.44 193 LEU A CA 1
ATOM 1585 C C . LEU A 1 193 ? -0.880 2.621 0.479 1.00 93.44 193 LEU A C 1
ATOM 1587 O O . LEU A 1 193 ? -1.918 3.258 0.638 1.00 93.44 193 LEU A O 1
ATOM 1591 N N . TRP A 1 194 ? 0.008 2.477 1.465 1.00 92.44 194 TRP A N 1
ATOM 1592 C CA . TRP A 1 194 ? -0.162 3.093 2.785 1.00 92.44 194 TRP A CA 1
ATOM 1593 C C . TRP A 1 194 ? -0.164 4.622 2.716 1.00 92.44 194 TRP A C 1
ATOM 1595 O O . TRP A 1 194 ? -0.917 5.270 3.441 1.00 92.44 194 TRP A O 1
ATOM 1605 N N . HIS A 1 195 ? 0.641 5.209 1.830 1.00 88.56 195 HIS A N 1
ATOM 1606 C CA . HIS A 1 195 ? 0.615 6.649 1.586 1.00 88.56 195 HIS A CA 1
ATOM 1607 C C . HIS A 1 195 ? -0.662 7.112 0.883 1.00 88.56 195 HIS A C 1
ATOM 1609 O O . HIS A 1 195 ? -1.197 8.143 1.273 1.00 88.56 195 HIS A O 1
ATOM 1615 N N . LEU A 1 196 ? -1.187 6.350 -0.082 1.00 89.00 196 LEU A N 1
ATOM 1616 C CA . LEU A 1 196 ? -2.499 6.623 -0.685 1.00 89.00 196 LEU A CA 1
ATOM 1617 C C . LEU A 1 196 ? -3.616 6.564 0.360 1.00 89.00 196 LEU A C 1
ATOM 1619 O O . LEU A 1 196 ? -4.491 7.427 0.378 1.00 89.00 196 LEU A O 1
ATOM 1623 N N . GLN A 1 197 ? -3.562 5.590 1.270 1.00 92.44 197 GLN A N 1
ATOM 1624 C CA . GLN A 1 197 ? -4.525 5.497 2.363 1.00 92.44 197 GLN A CA 1
ATOM 1625 C C . GLN A 1 197 ? -4.432 6.699 3.312 1.00 92.44 197 GLN A C 1
ATOM 1627 O O . GLN A 1 197 ? -5.459 7.253 3.701 1.00 92.44 197 GLN A O 1
ATOM 1632 N N . LEU A 1 198 ? -3.216 7.120 3.674 1.00 89.88 198 LEU A N 1
ATOM 1633 C CA . LEU A 1 198 ? -3.001 8.316 4.490 1.00 89.88 198 LEU A CA 1
ATOM 1634 C C . LEU A 1 198 ? -3.514 9.573 3.779 1.00 89.88 198 LEU A C 1
ATOM 1636 O O . LEU A 1 198 ? -4.244 10.355 4.382 1.00 89.88 198 LEU A O 1
ATOM 1640 N N . TYR A 1 199 ? -3.178 9.735 2.499 1.00 86.56 199 TYR A N 1
ATOM 1641 C CA . TYR A 1 199 ? -3.668 10.829 1.665 1.00 86.56 199 TYR A CA 1
ATOM 1642 C C . TYR A 1 199 ? -5.198 10.879 1.666 1.00 86.56 199 TYR A C 1
ATOM 1644 O O . TYR A 1 199 ? -5.765 11.932 1.931 1.00 86.56 199 TYR A O 1
ATOM 1652 N N . SER A 1 200 ? -5.867 9.740 1.465 1.00 88.81 200 SER A N 1
ATOM 1653 C CA . SER A 1 200 ? -7.331 9.654 1.470 1.00 88.81 200 SER A CA 1
ATOM 1654 C C . SER A 1 200 ? -7.942 10.163 2.781 1.00 88.81 200 SER A C 1
ATOM 1656 O O . SER A 1 200 ? -8.914 10.917 2.763 1.00 88.81 200 SER A O 1
ATOM 1658 N N . VAL A 1 201 ? -7.349 9.802 3.925 1.00 90.94 201 VAL A N 1
ATOM 1659 C CA . VAL A 1 201 ? -7.805 10.266 5.246 1.00 90.94 201 VAL A CA 1
ATOM 1660 C C . VAL A 1 201 ? -7.596 11.771 5.414 1.00 90.94 201 VAL A C 1
ATOM 1662 O O . VAL A 1 201 ? -8.514 12.465 5.843 1.00 90.94 201 VAL A O 1
ATOM 1665 N N . LEU A 1 202 ? -6.428 12.293 5.037 1.00 87.81 202 LEU A N 1
ATOM 1666 C CA . LEU A 1 202 ? -6.120 13.723 5.143 1.00 87.81 202 LEU A CA 1
ATOM 1667 C C . LEU A 1 202 ? -6.961 14.580 4.190 1.00 87.81 202 LEU A C 1
ATOM 1669 O O . LEU A 1 202 ? -7.377 15.679 4.552 1.00 87.81 202 LEU A O 1
ATOM 1673 N N . HIS A 1 203 ? -7.235 14.066 2.994 1.00 85.12 203 HIS A N 1
ATOM 1674 C CA . HIS A 1 203 ? -8.121 14.686 2.018 1.00 85.12 203 HIS A CA 1
ATOM 1675 C C . HIS A 1 203 ? -9.556 14.768 2.555 1.00 85.12 203 HIS A C 1
ATOM 1677 O O . HIS A 1 203 ? -10.159 15.839 2.560 1.00 85.12 203 HIS A O 1
ATOM 1683 N N . LYS A 1 204 ? -10.087 13.662 3.100 1.00 87.88 204 LYS A N 1
ATOM 1684 C CA . LYS A 1 204 ? -11.408 13.649 3.756 1.00 87.88 204 LYS A CA 1
ATOM 1685 C C . LYS A 1 204 ? -11.469 14.576 4.972 1.00 87.88 204 LYS A C 1
ATOM 1687 O O . LYS A 1 204 ? -12.514 15.159 5.227 1.00 87.88 204 LYS A O 1
ATOM 1692 N N . 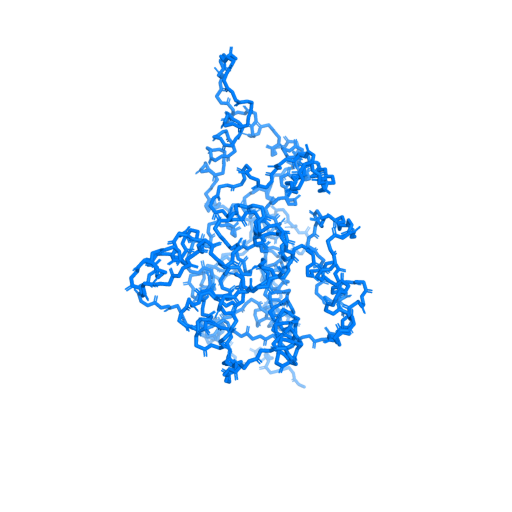GLY A 1 205 ? -10.357 14.727 5.690 1.00 86.12 205 GLY A N 1
ATOM 1693 C CA . GLY A 1 205 ? -10.203 15.668 6.801 1.00 86.12 205 GLY A CA 1
ATOM 1694 C C . GLY A 1 205 ? -9.953 17.122 6.389 1.00 86.12 205 GLY A C 1
ATOM 1695 O O . GLY A 1 205 ? -9.668 17.944 7.252 1.00 86.12 205 GLY A O 1
ATOM 1696 N N . GLY A 1 206 ? -9.990 17.458 5.093 1.00 83.62 206 GLY A N 1
ATOM 1697 C CA . GLY A 1 206 ? -9.802 18.831 4.612 1.00 83.62 206 GLY A CA 1
ATOM 1698 C C . GLY A 1 206 ? -8.404 19.415 4.858 1.00 83.62 206 GLY A C 1
ATOM 1699 O O . GLY A 1 206 ? -8.243 20.636 4.840 1.00 83.62 206 GLY A O 1
ATOM 1700 N N . VAL A 1 207 ? -7.403 18.565 5.112 1.00 82.50 207 VAL A N 1
ATOM 1701 C CA . VAL A 1 207 ? -5.997 18.965 5.305 1.00 82.50 207 VAL A CA 1
ATOM 1702 C C . VAL A 1 207 ? -5.281 19.090 3.968 1.00 82.50 207 VAL A C 1
ATOM 1704 O O . VAL A 1 207 ? -4.503 20.019 3.767 1.00 82.50 207 VAL A O 1
ATOM 1707 N N . LEU A 1 208 ? -5.542 18.149 3.061 1.00 77.00 208 LEU A N 1
ATOM 1708 C CA . LEU A 1 208 ? -4.948 18.119 1.731 1.00 77.00 208 LEU A CA 1
ATOM 1709 C C . LEU A 1 208 ? -6.016 18.431 0.673 1.00 77.00 208 LEU A C 1
ATOM 1711 O O . LEU A 1 208 ? -7.117 17.883 0.762 1.00 77.00 208 LEU A O 1
ATOM 1715 N N . PRO A 1 209 ? -5.720 19.287 -0.322 1.00 69.50 209 PRO A N 1
ATOM 1716 C CA . PRO A 1 209 ? -6.611 19.492 -1.459 1.00 69.50 209 PRO A CA 1
ATOM 1717 C C . PRO A 1 209 ? -6.754 18.211 -2.290 1.00 69.50 209 PRO A C 1
ATOM 1719 O O . PRO A 1 209 ? -5.947 17.288 -2.180 1.00 69.50 209 PRO A O 1
ATOM 1722 N N . VAL A 1 210 ? -7.770 18.171 -3.158 1.00 63.75 210 VAL A N 1
ATOM 1723 C CA . VAL A 1 210 ? -7.804 17.198 -4.256 1.00 63.75 210 VAL A CA 1
ATOM 1724 C C . VAL A 1 210 ? -6.571 17.456 -5.121 1.00 63.75 210 VAL A C 1
ATOM 1726 O O . VAL A 1 210 ? -6.398 18.571 -5.615 1.00 63.75 210 VAL A O 1
ATOM 1729 N N . ASP A 1 211 ? -5.723 16.447 -5.312 1.00 59.25 211 ASP A N 1
ATOM 1730 C CA . ASP A 1 211 ? -4.640 16.521 -6.287 1.00 59.25 211 ASP A CA 1
ATOM 1731 C C . ASP A 1 211 ? -5.192 16.928 -7.656 1.00 59.25 211 ASP A C 1
ATOM 1733 O O . ASP A 1 211 ? -6.083 16.278 -8.212 1.00 59.25 211 ASP A O 1
ATOM 1737 N N . GLY A 1 212 ? -4.645 18.018 -8.194 1.00 52.06 212 GLY A N 1
ATOM 1738 C CA . GLY A 1 212 ? -4.967 18.487 -9.534 1.00 52.06 212 GLY A CA 1
ATOM 1739 C C . GLY A 1 212 ? -4.488 17.514 -10.612 1.00 52.06 212 GLY A C 1
ATOM 1740 O O . GLY A 1 212 ? -3.720 16.576 -10.363 1.00 52.06 212 GLY A O 1
ATOM 1741 N N . HIS A 1 213 ? -4.921 17.738 -11.850 1.00 53.03 213 HIS A N 1
ATOM 1742 C CA . HIS A 1 213 ? -4.499 16.905 -12.973 1.00 53.03 213 HIS A CA 1
ATOM 1743 C C . HIS A 1 213 ? -2.972 16.974 -13.162 1.00 53.03 213 HIS A C 1
ATOM 1745 O O . HIS A 1 213 ? -2.347 18.006 -12.929 1.00 53.03 213 HIS A O 1
ATOM 1751 N N . ILE A 1 214 ? -2.346 15.875 -13.606 1.00 54.62 214 ILE A N 1
ATOM 1752 C CA . ILE A 1 214 ? -0.942 15.907 -14.044 1.00 54.62 214 ILE A CA 1
ATOM 1753 C C . ILE A 1 214 ? -0.870 16.613 -15.396 1.00 54.62 214 ILE A C 1
ATOM 1755 O O . ILE A 1 214 ? -1.359 16.084 -16.392 1.00 54.62 214 ILE A O 1
ATOM 1759 N N . VAL A 1 215 ? -0.215 17.772 -15.433 1.00 51.25 215 VAL A N 1
ATOM 1760 C CA . VAL A 1 215 ? -0.011 18.591 -16.630 1.00 51.25 215 VAL A CA 1
ATOM 1761 C C . VAL A 1 215 ? 1.432 18.483 -17.109 1.00 51.25 215 VAL A C 1
ATOM 1763 O O . VAL A 1 215 ? 2.380 18.466 -16.327 1.00 51.25 215 VAL A O 1
ATOM 1766 N N . CYS A 1 216 ? 1.612 18.392 -18.427 1.00 48.50 216 CYS A N 1
ATOM 1767 C CA . CYS A 1 216 ? 2.924 18.493 -19.054 1.00 48.50 216 CYS A CA 1
ATOM 1768 C C . CYS A 1 216 ? 3.228 19.961 -19.361 1.00 48.50 216 CYS A C 1
ATOM 1770 O O . CYS A 1 216 ? 2.681 20.530 -20.306 1.00 48.50 216 CYS A O 1
ATOM 1772 N N . VAL A 1 217 ? 4.122 20.570 -18.586 1.00 51.38 217 VAL A N 1
ATOM 1773 C CA . VAL A 1 217 ? 4.622 21.926 -18.825 1.00 51.38 217 VAL A CA 1
ATOM 1774 C C . VAL A 1 217 ? 6.062 21.815 -19.313 1.00 51.38 217 VAL A C 1
ATOM 1776 O O . VAL A 1 217 ? 6.946 21.385 -18.579 1.00 51.38 217 VAL A O 1
ATOM 1779 N N . ARG A 1 218 ? 6.317 22.174 -20.579 1.00 48.72 218 ARG A N 1
ATOM 1780 C CA . ARG A 1 218 ? 7.667 22.153 -21.190 1.00 48.72 218 ARG A CA 1
ATOM 1781 C C . ARG A 1 218 ? 8.391 20.795 -21.073 1.00 48.72 218 ARG A C 1
ATOM 178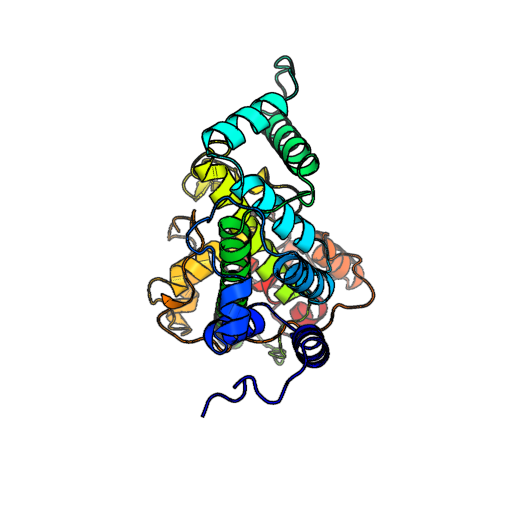3 O O . ARG A 1 218 ? 9.595 20.748 -20.844 1.00 48.72 218 ARG A O 1
ATOM 1790 N N . GLY A 1 219 ? 7.664 19.684 -21.207 1.00 51.53 219 GLY A N 1
ATOM 1791 C CA . GLY A 1 219 ? 8.232 18.332 -21.085 1.00 51.53 219 GLY A CA 1
ATOM 1792 C C . GLY A 1 219 ? 8.446 17.854 -19.643 1.00 51.53 219 GLY A C 1
ATOM 1793 O O . GLY A 1 219 ? 8.939 16.745 -19.436 1.00 51.53 219 GLY A O 1
ATOM 1794 N N . GLN A 1 220 ? 8.061 18.656 -18.646 1.00 51.69 220 GLN A N 1
ATOM 1795 C CA . GLN A 1 220 ? 8.013 18.270 -17.239 1.00 51.69 220 GLN A CA 1
ATOM 1796 C C . GLN A 1 220 ? 6.566 17.977 -16.846 1.00 51.69 220 GLN A C 1
ATOM 1798 O O . GLN A 1 220 ? 5.690 18.824 -16.988 1.00 51.69 220 GLN A O 1
ATOM 1803 N N . TYR A 1 221 ? 6.310 16.763 -16.362 1.00 56.91 221 TYR A N 1
ATOM 1804 C CA . TYR A 1 221 ? 4.980 16.350 -15.925 1.00 56.91 221 TYR A CA 1
ATOM 1805 C C . TYR A 1 221 ? 4.826 16.659 -14.441 1.00 56.91 221 TYR A C 1
ATOM 1807 O O . TYR A 1 221 ? 5.413 15.988 -13.586 1.00 56.91 221 TYR A O 1
ATOM 1815 N N . GLN A 1 222 ? 4.041 17.678 -14.130 1.00 55.19 222 GLN A N 1
ATOM 1816 C CA . GLN A 1 222 ? 3.779 18.125 -12.770 1.00 55.19 222 GLN A CA 1
ATOM 1817 C C . GLN A 1 222 ? 2.272 18.105 -12.524 1.00 55.19 222 GLN A C 1
ATOM 1819 O O . GLN A 1 222 ? 1.524 18.522 -13.402 1.00 55.19 222 GLN A O 1
ATOM 1824 N N . PRO A 1 223 ? 1.787 17.571 -11.394 1.00 53.31 223 PRO A N 1
ATOM 1825 C CA . PRO A 1 223 ? 0.418 17.833 -11.000 1.00 53.31 223 PRO A CA 1
ATOM 1826 C C . PRO A 1 223 ? 0.250 19.340 -10.804 1.00 53.31 223 PRO A C 1
ATOM 1828 O O . PRO A 1 223 ? 1.166 20.001 -10.314 1.00 53.31 223 PRO A O 1
ATOM 1831 N N . GLU A 1 224 ? -0.909 19.871 -11.193 1.00 50.00 224 GLU A N 1
ATOM 1832 C CA . GLU A 1 224 ? -1.298 21.260 -10.895 1.00 50.00 224 GLU A CA 1
ATOM 1833 C C . GLU A 1 224 ? -1.205 21.553 -9.392 1.00 50.00 224 GLU A C 1
ATOM 1835 O O . GLU A 1 224 ? -0.922 22.681 -9.000 1.00 50.00 224 GLU A O 1
ATOM 1840 N N . VAL A 1 225 ? -1.371 20.516 -8.562 1.00 54.81 225 VAL A N 1
ATOM 1841 C CA . VAL A 1 225 ? -1.147 20.551 -7.117 1.00 54.81 225 VAL A CA 1
ATOM 1842 C C . VAL A 1 225 ? -0.244 19.380 -6.724 1.00 54.81 225 VAL A C 1
ATOM 1844 O O . VAL A 1 225 ? -0.597 18.221 -6.905 1.00 54.81 225 VAL A O 1
ATOM 1847 N N . ALA A 1 226 ? 0.954 19.665 -6.216 1.00 59.25 226 ALA A N 1
ATOM 1848 C CA . ALA A 1 226 ? 1.969 18.669 -5.861 1.00 59.25 226 ALA A CA 1
ATOM 1849 C C . ALA A 1 226 ? 1.776 18.077 -4.455 1.00 59.25 226 ALA A C 1
ATOM 1851 O O . ALA A 1 226 ? 2.725 17.943 -3.684 1.00 59.25 226 ALA A O 1
ATOM 1852 N N . THR A 1 227 ? 0.549 17.702 -4.100 1.00 62.84 227 THR A N 1
ATOM 1853 C CA . THR A 1 227 ? 0.187 17.370 -2.714 1.00 62.84 227 THR A CA 1
ATOM 1854 C C . THR A 1 227 ? 0.914 16.131 -2.186 1.00 62.84 227 THR A C 1
ATOM 1856 O O . THR A 1 227 ? 1.235 16.046 -1.003 1.00 62.84 227 THR A O 1
ATOM 1859 N N . TRP A 1 228 ? 1.257 15.178 -3.057 1.00 65.69 228 TRP A N 1
ATOM 1860 C CA . TRP A 1 228 ? 2.084 14.023 -2.684 1.00 65.69 228 TRP A CA 1
ATOM 1861 C C . TRP A 1 228 ? 3.550 14.354 -2.429 1.00 65.69 228 TRP A C 1
ATOM 1863 O O . TRP A 1 228 ? 4.190 13.624 -1.675 1.00 65.69 228 TRP A O 1
ATOM 1873 N N . ASP A 1 229 ? 4.073 15.440 -3.004 1.00 63.75 229 ASP A N 1
ATOM 1874 C CA . ASP A 1 229 ? 5.426 15.907 -2.685 1.00 63.75 229 ASP A CA 1
ATOM 1875 C C . ASP A 1 229 ? 5.493 16.441 -1.245 1.00 63.75 229 ASP A C 1
ATOM 1877 O O . ASP A 1 229 ? 6.558 16.425 -0.631 1.00 63.75 229 ASP A O 1
ATOM 1881 N N . LEU A 1 230 ? 4.346 16.807 -0.656 1.00 64.69 230 LEU A N 1
ATOM 1882 C CA . LEU A 1 230 ? 4.246 17.180 0.755 1.00 64.69 230 LEU A CA 1
ATOM 1883 C C . LEU A 1 230 ? 4.349 15.967 1.695 1.00 64.69 230 LEU A C 1
ATOM 1885 O O . LEU A 1 230 ? 4.712 16.133 2.859 1.00 64.69 230 LEU A O 1
ATOM 1889 N N . LEU A 1 231 ? 4.046 14.742 1.237 1.00 69.94 231 LEU A N 1
ATOM 1890 C CA . LEU A 1 231 ? 4.079 13.556 2.096 1.00 69.94 231 LEU A CA 1
ATOM 1891 C C . LEU A 1 231 ? 5.531 13.115 2.361 1.00 69.94 231 LEU A C 1
ATOM 1893 O O . LEU A 1 231 ? 6.233 12.691 1.440 1.00 69.94 231 LEU A O 1
ATOM 1897 N N . PRO A 1 232 ? 6.003 13.131 3.620 1.00 65.19 232 PRO A N 1
ATOM 1898 C CA . PRO A 1 232 ? 7.394 12.825 3.922 1.00 65.19 232 PRO A CA 1
ATOM 1899 C C . PRO A 1 232 ? 7.719 11.345 3.685 1.00 65.19 232 PRO A C 1
ATOM 1901 O O . PRO A 1 232 ? 6.990 10.450 4.116 1.00 65.19 232 PRO A O 1
ATOM 1904 N N . GLY A 1 233 ? 8.877 11.081 3.076 1.00 63.00 233 GLY A N 1
ATOM 1905 C CA . GLY A 1 233 ? 9.469 9.740 3.014 1.00 63.00 233 GLY A CA 1
ATOM 1906 C C . GLY A 1 233 ? 8.960 8.824 1.897 1.00 63.00 233 GLY A C 1
ATOM 1907 O O . GLY A 1 233 ? 9.283 7.633 1.924 1.00 63.00 233 GLY A O 1
ATOM 1908 N N . VAL A 1 234 ? 8.215 9.345 0.912 1.00 63.78 234 VAL A N 1
ATOM 1909 C CA . VAL A 1 234 ? 7.856 8.594 -0.302 1.00 63.78 234 VAL A CA 1
ATOM 1910 C C . VAL A 1 234 ? 8.248 9.308 -1.578 1.00 63.78 234 VAL A C 1
ATOM 1912 O O . VAL A 1 234 ? 8.070 10.509 -1.732 1.00 63.78 234 VAL A O 1
ATOM 1915 N N . ALA A 1 235 ? 8.750 8.524 -2.532 1.00 68.50 235 ALA A N 1
ATOM 1916 C CA . ALA A 1 235 ? 8.940 8.991 -3.888 1.00 68.50 235 ALA A CA 1
ATOM 1917 C C . ALA A 1 235 ? 7.571 9.104 -4.574 1.00 68.50 235 ALA A C 1
ATOM 1919 O O . ALA A 1 235 ? 6.931 8.089 -4.846 1.00 68.50 235 ALA A O 1
ATOM 1920 N N . ARG A 1 236 ? 7.148 10.327 -4.916 1.00 73.19 236 ARG A N 1
ATOM 1921 C CA . ARG A 1 236 ? 5.955 10.631 -5.734 1.00 73.19 236 ARG A CA 1
ATOM 1922 C C . ARG A 1 236 ? 5.770 9.692 -6.930 1.00 73.19 236 ARG A C 1
ATOM 1924 O O . ARG A 1 236 ? 4.656 9.292 -7.254 1.00 73.19 236 ARG A O 1
ATOM 1931 N N . VAL A 1 237 ? 6.875 9.298 -7.553 1.00 73.62 237 VAL A N 1
ATOM 1932 C CA . VAL A 1 237 ? 6.939 8.325 -8.651 1.00 73.62 237 VAL A CA 1
ATOM 1933 C C . VAL A 1 237 ? 6.264 6.986 -8.310 1.00 73.62 237 VAL A C 1
ATOM 1935 O O . VAL A 1 237 ? 5.570 6.417 -9.152 1.00 73.62 237 VAL A O 1
ATOM 1938 N N . GLU A 1 238 ? 6.424 6.491 -7.084 1.00 80.75 238 GLU A N 1
ATOM 1939 C CA . GLU A 1 238 ? 5.836 5.227 -6.624 1.00 80.75 238 GLU A CA 1
ATOM 1940 C C . GLU A 1 238 ? 4.322 5.348 -6.488 1.00 80.75 238 GLU A C 1
ATOM 1942 O O . GLU A 1 238 ? 3.592 4.530 -7.046 1.00 80.75 238 GLU A O 1
ATOM 1947 N N . ILE A 1 239 ? 3.853 6.410 -5.823 1.00 81.38 239 ILE A N 1
ATOM 1948 C CA . ILE A 1 239 ? 2.421 6.671 -5.637 1.00 81.38 239 ILE A CA 1
ATOM 1949 C C . ILE A 1 239 ? 1.734 6.833 -6.995 1.00 81.38 239 ILE A C 1
ATOM 1951 O O . ILE A 1 239 ? 0.703 6.214 -7.237 1.00 81.38 239 ILE A O 1
ATOM 1955 N N . GLN A 1 240 ? 2.339 7.581 -7.922 1.00 79.38 240 GLN A N 1
ATOM 1956 C CA . GLN A 1 240 ? 1.805 7.748 -9.276 1.00 79.38 240 GLN A CA 1
ATOM 1957 C C . GLN A 1 240 ? 1.711 6.426 -10.041 1.00 79.38 240 GLN A C 1
ATOM 1959 O O . GLN A 1 240 ? 0.718 6.183 -10.725 1.00 79.38 240 GLN A O 1
ATOM 1964 N N . THR A 1 241 ? 2.722 5.567 -9.923 1.00 82.38 241 THR A N 1
ATOM 1965 C CA . THR A 1 241 ? 2.731 4.262 -10.601 1.00 82.38 241 THR A CA 1
ATOM 1966 C C . THR A 1 241 ? 1.648 3.349 -10.049 1.00 82.38 241 THR A C 1
ATOM 1968 O O . THR A 1 241 ? 0.911 2.744 -10.824 1.00 82.38 241 THR A O 1
ATOM 1971 N N . ILE A 1 242 ? 1.508 3.288 -8.723 1.00 88.88 242 ILE A N 1
ATOM 1972 C CA . ILE A 1 242 ? 0.477 2.478 -8.067 1.00 88.88 242 ILE A CA 1
ATOM 1973 C C . ILE A 1 242 ? -0.924 3.029 -8.327 1.00 88.88 242 ILE A C 1
ATOM 1975 O O . ILE A 1 242 ? -1.820 2.257 -8.642 1.00 88.88 242 ILE A O 1
ATOM 1979 N N . SER A 1 243 ? -1.111 4.345 -8.284 1.00 85.81 243 SER A N 1
ATOM 1980 C CA . SER A 1 243 ? -2.386 4.993 -8.607 1.00 85.81 243 SER A CA 1
ATOM 1981 C C . SER A 1 243 ? -2.827 4.682 -10.044 1.00 85.81 243 SER A C 1
ATOM 1983 O O . SER A 1 243 ? -3.946 4.221 -10.269 1.00 85.81 243 SER A O 1
ATOM 1985 N N . GLN A 1 244 ? -1.915 4.812 -11.016 1.00 81.75 244 GLN A N 1
ATOM 1986 C CA . GLN A 1 244 ? -2.176 4.444 -12.411 1.00 81.75 244 GLN A CA 1
ATOM 1987 C C . GLN A 1 244 ? -2.439 2.937 -12.571 1.00 81.75 244 GLN A C 1
ATOM 1989 O O . GLN A 1 244 ? -3.302 2.540 -13.355 1.00 81.75 244 GLN A O 1
ATOM 1994 N N . CYS A 1 245 ? -1.704 2.087 -11.850 1.00 86.75 245 CYS A N 1
ATOM 1995 C CA . CYS A 1 245 ? -1.916 0.641 -11.846 1.00 86.75 245 CYS A CA 1
ATOM 1996 C C . CYS A 1 245 ? -3.326 0.290 -11.354 1.00 86.75 245 CYS A C 1
ATOM 1998 O O . CYS A 1 245 ? -4.069 -0.375 -12.071 1.00 86.75 245 CYS A O 1
ATOM 2000 N N . LEU A 1 246 ? -3.730 0.814 -10.197 1.00 88.06 246 LEU A N 1
ATOM 2001 C CA . LEU A 1 246 ? -5.048 0.582 -9.609 1.00 88.06 246 LEU A CA 1
ATOM 2002 C C . LEU A 1 246 ? -6.188 1.077 -10.502 1.00 88.06 246 LEU A C 1
ATOM 2004 O O . LEU A 1 246 ? -7.184 0.378 -10.648 1.00 88.06 246 LEU A O 1
ATOM 2008 N N . LEU A 1 247 ? -6.035 2.232 -11.154 1.00 83.31 247 LEU A N 1
ATOM 2009 C CA . LEU A 1 247 ? -7.041 2.729 -12.094 1.00 83.31 247 LEU A CA 1
ATOM 2010 C C . LEU A 1 247 ? -7.250 1.765 -13.273 1.00 83.31 247 LEU A C 1
ATOM 2012 O O . LEU A 1 247 ? -8.383 1.522 -13.680 1.00 83.31 247 LEU A O 1
ATOM 2016 N N . ASN A 1 248 ? -6.171 1.192 -13.817 1.00 81.44 248 ASN A N 1
ATOM 2017 C CA . ASN A 1 248 ? -6.286 0.181 -14.871 1.00 81.44 248 ASN A CA 1
ATOM 2018 C C . ASN A 1 248 ? -6.917 -1.108 -14.346 1.00 81.44 248 ASN A C 1
ATOM 2020 O O . ASN A 1 248 ? -7.775 -1.671 -15.023 1.00 81.44 248 ASN A O 1
ATOM 2024 N N . LEU A 1 249 ? -6.532 -1.519 -13.134 1.00 84.62 249 LEU A N 1
ATOM 2025 C CA . LEU A 1 249 ? -7.062 -2.712 -12.489 1.00 84.62 249 LEU A CA 1
ATOM 2026 C C . LEU A 1 249 ? -8.565 -2.612 -12.168 1.00 84.62 249 LEU A C 1
ATOM 2028 O O . LEU A 1 249 ? -9.263 -3.614 -12.169 1.00 84.62 249 LEU A O 1
ATOM 2032 N N . VAL A 1 250 ? -9.075 -1.419 -11.869 1.00 83.19 250 VAL A N 1
ATOM 2033 C CA . VAL A 1 250 ? -10.507 -1.209 -11.589 1.00 83.19 250 VAL A CA 1
ATOM 2034 C C . VAL A 1 250 ? -11.321 -1.081 -12.878 1.00 83.19 250 VAL A C 1
ATOM 2036 O O . VAL A 1 250 ? -12.477 -1.484 -12.918 1.00 83.19 250 VAL A O 1
ATOM 2039 N N . ASN A 1 251 ? -10.727 -0.533 -13.939 1.00 78.62 251 ASN A N 1
ATOM 2040 C CA . ASN A 1 251 ? -11.411 -0.302 -15.214 1.00 78.62 251 ASN A CA 1
ATOM 2041 C C . ASN A 1 251 ? -11.412 -1.524 -16.150 1.00 78.62 251 ASN A C 1
ATOM 2043 O O . ASN A 1 251 ? -11.726 -1.371 -17.329 1.00 78.62 251 ASN A O 1
ATOM 2047 N N . GLY A 1 252 ? -11.001 -2.704 -15.677 1.00 70.25 252 GLY A N 1
ATOM 2048 C CA . GLY A 1 252 ? -10.933 -3.908 -16.509 1.00 70.25 252 GLY A CA 1
ATOM 2049 C C . GLY A 1 252 ? -9.832 -3.868 -17.580 1.00 70.25 252 GLY A C 1
ATOM 2050 O O . GLY A 1 252 ? -9.787 -4.693 -18.491 1.00 70.25 252 GLY A O 1
ATOM 2051 N N . ASN A 1 253 ? -8.906 -2.904 -17.515 1.00 67.38 253 ASN A N 1
ATOM 2052 C CA . ASN A 1 253 ? -7.832 -2.744 -18.502 1.00 67.38 253 ASN A CA 1
ATOM 2053 C C . ASN A 1 253 ? -6.637 -3.647 -18.152 1.00 67.38 253 ASN A C 1
ATOM 2055 O O . ASN A 1 253 ? -5.525 -3.169 -17.916 1.00 67.38 253 ASN A O 1
ATOM 2059 N N . HIS A 1 254 ? -6.884 -4.957 -18.103 1.00 62.88 254 HIS A N 1
ATOM 2060 C CA . HIS A 1 254 ? -5.921 -5.972 -17.664 1.00 62.88 254 HIS A CA 1
ATOM 2061 C C . HIS A 1 254 ? -5.207 -6.708 -18.796 1.00 62.88 254 HIS A C 1
ATOM 2063 O O . HIS A 1 254 ? -4.320 -7.506 -18.514 1.00 62.88 254 HIS A O 1
ATOM 2069 N N . ASP A 1 255 ? -5.575 -6.485 -20.060 1.00 61.12 255 ASP A N 1
ATOM 2070 C CA . ASP A 1 255 ? -4.898 -7.138 -21.180 1.00 61.12 255 ASP A CA 1
ATOM 2071 C C . ASP A 1 255 ? -3.432 -6.698 -21.227 1.00 61.12 255 ASP A C 1
ATOM 2073 O O . ASP A 1 255 ? -3.111 -5.596 -21.656 1.00 61.12 255 ASP A O 1
ATOM 2077 N N . LEU A 1 256 ? -2.516 -7.569 -20.810 1.00 62.69 256 LEU A N 1
ATOM 2078 C CA . LEU A 1 256 ? -1.074 -7.298 -20.749 1.00 62.69 256 LEU A CA 1
ATOM 2079 C C . LEU A 1 256 ? -0.379 -7.460 -22.116 1.00 62.69 256 LEU A C 1
ATOM 2081 O O . LEU A 1 256 ? 0.818 -7.731 -22.194 1.00 62.69 256 LEU A O 1
ATOM 2085 N N . ASN A 1 257 ? -1.118 -7.329 -23.221 1.00 63.41 257 ASN A N 1
ATOM 2086 C CA . ASN A 1 257 ? -0.551 -7.497 -24.555 1.00 63.41 257 ASN A CA 1
ATOM 2087 C C . ASN A 1 257 ? 0.319 -6.291 -24.973 1.00 63.41 257 ASN A C 1
ATOM 2089 O O . ASN A 1 257 ? 0.266 -5.204 -24.396 1.00 63.41 257 ASN A O 1
ATOM 2093 N N . LEU A 1 258 ? 1.126 -6.475 -26.022 1.00 58.28 258 LEU A N 1
ATOM 2094 C CA . LEU A 1 258 ? 2.073 -5.463 -26.513 1.00 58.28 258 LEU A CA 1
ATOM 2095 C C . LEU A 1 258 ? 1.414 -4.119 -26.880 1.00 58.28 258 LEU A C 1
ATOM 2097 O O . LEU A 1 258 ? 2.030 -3.064 -26.713 1.00 58.28 258 LEU A O 1
ATOM 2101 N N . ASN A 1 259 ? 0.169 -4.138 -27.366 1.00 63.03 259 ASN A N 1
ATOM 2102 C CA . ASN A 1 259 ? -0.567 -2.926 -27.734 1.00 63.03 259 ASN A CA 1
ATOM 2103 C C . ASN A 1 259 ? -1.020 -2.152 -26.491 1.00 63.03 259 ASN A C 1
ATOM 2105 O O . ASN A 1 259 ? -0.905 -0.929 -26.446 1.00 63.03 259 ASN A O 1
ATOM 2109 N N . ARG A 1 260 ? -1.447 -2.860 -25.447 1.00 66.00 260 ARG A N 1
ATOM 2110 C CA . ARG A 1 260 ? -1.825 -2.279 -24.157 1.00 66.00 260 ARG A CA 1
ATOM 2111 C C . ARG A 1 260 ? -0.621 -1.790 -23.355 1.00 66.00 260 ARG A C 1
ATOM 2113 O O . ARG A 1 260 ? -0.724 -0.741 -22.727 1.00 66.00 260 ARG A O 1
ATOM 2120 N N . TRP A 1 261 ? 0.544 -2.445 -23.451 1.00 66.12 261 TRP A N 1
ATOM 2121 C CA . TRP A 1 261 ? 1.799 -1.862 -22.950 1.00 66.12 261 TRP A CA 1
ATOM 2122 C C . TRP A 1 261 ? 2.060 -0.501 -23.602 1.00 66.12 261 TRP A C 1
ATOM 2124 O O . TRP A 1 261 ? 2.349 0.460 -22.894 1.00 66.12 261 TRP A O 1
ATOM 2134 N N . ARG A 1 262 ? 1.906 -0.383 -24.930 1.00 65.12 262 ARG A N 1
ATOM 2135 C CA . ARG A 1 262 ? 2.062 0.906 -25.622 1.00 65.12 262 ARG A CA 1
ATOM 2136 C C . ARG A 1 262 ? 1.053 1.935 -25.149 1.00 65.12 262 ARG A C 1
ATOM 2138 O O . ARG A 1 262 ? 1.435 3.087 -25.031 1.00 65.12 262 ARG A O 1
ATOM 2145 N N . GLU A 1 263 ? -0.197 1.554 -24.895 1.00 66.12 263 GLU A N 1
ATOM 2146 C CA . GLU A 1 263 ? -1.219 2.455 -24.347 1.00 66.12 263 GLU A CA 1
ATOM 2147 C C . GLU A 1 263 ? -0.880 2.921 -22.930 1.00 66.12 263 GLU A C 1
ATOM 2149 O O . GLU A 1 263 ? -0.970 4.113 -22.637 1.00 66.12 263 GLU A O 1
ATOM 2154 N N . TRP A 1 264 ? -0.431 2.002 -22.077 1.00 68.06 264 TRP A N 1
ATOM 2155 C CA . TRP A 1 264 ? -0.023 2.287 -20.705 1.00 68.06 264 TRP A CA 1
ATOM 2156 C C . TRP A 1 264 ? 1.233 3.166 -20.653 1.00 68.06 264 TRP A C 1
ATOM 2158 O O . TRP A 1 264 ? 1.312 4.125 -19.880 1.00 68.06 264 TRP A O 1
ATOM 2168 N N . ALA A 1 265 ? 2.193 2.874 -21.532 1.00 61.19 265 ALA A N 1
ATOM 2169 C CA . ALA A 1 265 ? 3.398 3.657 -21.752 1.00 61.19 265 ALA A CA 1
ATOM 2170 C C . ALA A 1 265 ? 3.138 4.934 -22.567 1.00 61.19 265 ALA A C 1
ATOM 2172 O O . ALA A 1 265 ? 4.042 5.760 -22.657 1.00 61.19 265 ALA A O 1
ATOM 2173 N N . ASN A 1 266 ? 1.946 5.127 -23.151 1.00 58.81 266 ASN A N 1
ATOM 2174 C CA . ASN A 1 266 ? 1.660 6.284 -23.993 1.00 58.81 266 ASN A CA 1
ATOM 2175 C C . ASN A 1 266 ? 1.501 7.530 -23.123 1.00 58.81 266 ASN A C 1
ATOM 2177 O O . ASN A 1 266 ? 0.550 7.666 -22.353 1.00 58.81 266 ASN A O 1
ATOM 2181 N N . TRP A 1 267 ? 2.413 8.482 -23.297 1.00 50.03 267 TRP A N 1
ATOM 2182 C CA . TRP A 1 267 ? 2.514 9.700 -22.485 1.00 50.03 267 TRP A CA 1
ATOM 2183 C C . TRP A 1 267 ? 1.373 10.701 -22.708 1.00 50.03 267 TRP A C 1
ATOM 2185 O O . TRP A 1 267 ? 1.292 11.708 -22.013 1.00 50.03 267 TRP A O 1
ATOM 2195 N N . LYS A 1 268 ? 0.503 10.446 -23.696 1.00 44.25 268 LYS A N 1
ATOM 2196 C CA . LYS A 1 268 ? -0.552 11.372 -24.137 1.00 44.25 268 LYS A CA 1
ATOM 2197 C C . LYS A 1 268 ? -1.881 11.221 -23.395 1.00 44.25 268 LYS A C 1
ATOM 2199 O O . LYS A 1 268 ? -2.759 12.058 -23.589 1.00 44.25 268 LYS A O 1
ATOM 2204 N N . LYS A 1 269 ? -2.063 10.164 -22.595 1.00 48.31 269 LYS A N 1
ATOM 2205 C CA . LYS A 1 269 ? -3.296 9.966 -21.824 1.00 48.31 269 LYS A CA 1
ATOM 2206 C C . LYS A 1 269 ? -3.089 10.394 -20.376 1.00 48.31 269 LYS A C 1
ATOM 2208 O O . LYS A 1 269 ? -2.296 9.826 -19.636 1.00 48.31 269 LYS A O 1
ATOM 2213 N N . TRP A 1 270 ? -3.830 11.431 -20.024 1.00 52.84 270 TRP A N 1
ATOM 2214 C CA . TRP A 1 270 ? -4.097 11.913 -18.680 1.00 52.84 270 TRP A CA 1
ATOM 2215 C C . TRP A 1 270 ? -4.658 10.768 -17.836 1.00 52.84 270 TRP A C 1
ATOM 2217 O O . TRP A 1 270 ? -5.607 10.110 -18.262 1.00 52.84 270 TRP A O 1
ATOM 2227 N N . TYR A 1 271 ? -4.101 10.530 -16.651 1.00 55.81 271 TYR A N 1
ATOM 2228 C CA . TYR A 1 271 ? -4.687 9.584 -15.706 1.00 55.81 271 TYR A CA 1
ATOM 2229 C C . TYR A 1 271 ? -5.203 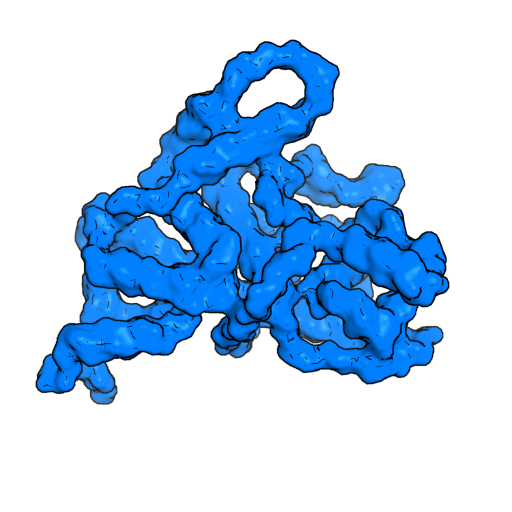10.371 -14.500 1.00 55.81 271 TYR A C 1
ATOM 2231 O O . TYR A 1 271 ? -4.382 10.983 -13.810 1.00 55.81 271 TYR A O 1
ATOM 2239 N N . PRO A 1 272 ? -6.527 10.408 -14.248 1.00 60.12 272 PRO A N 1
ATOM 2240 C CA . PRO A 1 272 ? -7.028 10.903 -12.974 1.00 60.12 272 PRO A CA 1
ATOM 2241 C C . PRO A 1 272 ? -6.421 10.035 -11.869 1.00 60.12 272 PRO A C 1
ATOM 2243 O O . PRO A 1 272 ? -6.464 8.806 -11.937 1.00 60.12 272 PRO A O 1
ATOM 2246 N N . LEU A 1 273 ? -5.778 10.669 -10.895 1.00 65.88 273 LEU A N 1
ATOM 2247 C CA . LEU A 1 273 ? -5.176 9.957 -9.776 1.00 65.88 273 LEU A CA 1
ATOM 2248 C C . LEU A 1 273 ? -6.288 9.511 -8.824 1.00 65.88 273 LEU A C 1
ATOM 2250 O O . LEU A 1 273 ? -7.231 10.261 -8.573 1.00 65.88 273 LEU A O 1
ATOM 2254 N N . ILE A 1 274 ? -6.194 8.287 -8.299 1.00 75.44 274 ILE A N 1
ATOM 2255 C CA . ILE A 1 274 ? -7.155 7.823 -7.296 1.00 75.44 274 ILE A CA 1
ATOM 2256 C C . ILE A 1 274 ? -6.970 8.607 -5.991 1.00 75.44 274 ILE A C 1
ATOM 2258 O O . ILE A 1 274 ? -5.849 8.773 -5.506 1.00 75.44 274 ILE A O 1
ATOM 2262 N N . THR A 1 275 ? -8.078 9.065 -5.417 1.00 73.75 275 THR A N 1
ATOM 2263 C CA . THR A 1 275 ? -8.124 9.740 -4.110 1.00 73.75 275 THR A CA 1
ATOM 2264 C C . THR A 1 275 ? -8.458 8.780 -2.969 1.00 73.75 275 THR A C 1
ATOM 2266 O O . THR A 1 275 ? -8.218 9.083 -1.800 1.00 73.75 275 THR A O 1
ATOM 2269 N N . GLU A 1 276 ? -8.986 7.601 -3.300 1.00 84.69 276 GLU A N 1
ATOM 2270 C CA . GLU A 1 276 ? -9.344 6.541 -2.364 1.00 84.69 276 GLU A CA 1
ATOM 2271 C C . GLU A 1 276 ? -8.872 5.191 -2.898 1.00 84.69 276 GLU A C 1
ATOM 2273 O O . GLU A 1 276 ? -8.904 4.943 -4.107 1.00 84.69 276 GLU A O 1
ATOM 2278 N N . LEU A 1 277 ? -8.430 4.310 -1.996 1.00 90.19 277 LEU A N 1
ATOM 2279 C CA . LEU A 1 277 ? -8.095 2.945 -2.377 1.00 90.19 277 LEU A CA 1
ATOM 2280 C C . LEU A 1 277 ? -9.376 2.202 -2.787 1.00 90.19 277 LEU A C 1
ATOM 2282 O O . LEU A 1 277 ? -10.346 2.210 -2.026 1.00 90.19 277 LEU A O 1
ATOM 2286 N N . PRO A 1 278 ? -9.399 1.535 -3.954 1.00 90.75 278 PRO A N 1
ATOM 2287 C CA . PRO A 1 278 ? -10.516 0.679 -4.312 1.00 90.75 278 PRO A CA 1
ATOM 2288 C C . PRO A 1 278 ? -10.579 -0.532 -3.376 1.00 90.75 278 PRO A C 1
ATOM 2290 O O . PRO A 1 278 ? -9.571 -0.966 -2.818 1.00 90.75 278 PRO A O 1
ATOM 2293 N N . ASP A 1 279 ? -11.766 -1.109 -3.229 1.00 89.44 279 ASP A N 1
ATOM 2294 C CA . ASP A 1 279 ? -11.900 -2.430 -2.622 1.00 89.44 279 ASP A CA 1
ATOM 2295 C C . ASP A 1 279 ? -11.375 -3.487 -3.604 1.00 89.44 279 ASP A C 1
ATOM 2297 O O . ASP A 1 279 ? -11.776 -3.514 -4.770 1.00 89.44 279 ASP A O 1
ATOM 2301 N N . ALA A 1 280 ? -10.479 -4.356 -3.137 1.00 87.44 280 ALA A N 1
ATOM 2302 C CA . ALA A 1 280 ? -9.940 -5.466 -3.905 1.00 87.44 280 ALA A CA 1
ATOM 2303 C C . ALA A 1 280 ? -11.028 -6.430 -4.415 1.00 87.44 280 ALA A C 1
ATOM 2305 O O . ALA A 1 280 ? -10.810 -7.090 -5.428 1.00 87.44 280 ALA A O 1
ATOM 2306 N N . SER A 1 281 ? -12.195 -6.495 -3.764 1.00 83.31 281 SER A N 1
ATOM 2307 C CA . SER A 1 281 ? -13.355 -7.266 -4.244 1.00 83.31 281 SER A CA 1
ATOM 2308 C C . SER A 1 281 ? -13.917 -6.754 -5.577 1.00 83.31 281 SER A C 1
ATOM 2310 O O . SER A 1 281 ? -14.573 -7.500 -6.299 1.00 83.31 281 SER A O 1
ATOM 2312 N N . ARG A 1 282 ? -13.649 -5.486 -5.917 1.00 81.75 282 ARG A N 1
ATOM 2313 C CA . ARG A 1 282 ? -14.079 -4.847 -7.169 1.00 81.75 282 ARG A CA 1
ATOM 2314 C C . ARG A 1 282 ? -13.124 -5.100 -8.330 1.00 81.75 282 ARG A C 1
ATOM 2316 O O . ARG A 1 282 ? -13.398 -4.640 -9.435 1.00 81.75 282 ARG A O 1
ATOM 2323 N N . LEU A 1 283 ? -11.991 -5.753 -8.080 1.00 81.38 283 LEU A N 1
ATOM 2324 C CA . LEU A 1 283 ? -11.083 -6.145 -9.146 1.00 81.38 283 LEU A CA 1
ATOM 2325 C C . LEU A 1 283 ? -11.731 -7.282 -9.934 1.00 81.38 283 LEU A C 1
ATOM 2327 O O . LEU A 1 283 ? -12.214 -8.249 -9.351 1.00 81.38 283 LEU A O 1
ATOM 2331 N N . GLU A 1 284 ? -11.720 -7.170 -11.259 1.00 64.75 284 GLU A N 1
ATOM 2332 C CA . GLU A 1 284 ? -12.356 -8.142 -12.157 1.00 64.75 284 GLU A CA 1
ATOM 2333 C C . GLU A 1 284 ? -11.745 -9.552 -12.024 1.00 64.75 284 GLU A C 1
ATOM 2335 O O . GLU A 1 284 ? -12.407 -10.558 -12.272 1.00 64.75 284 GLU A O 1
ATOM 2340 N N . PHE A 1 285 ? -10.495 -9.631 -11.553 1.00 64.12 285 PHE A N 1
ATOM 2341 C CA . PHE A 1 285 ? -9.758 -10.872 -11.357 1.00 64.12 285 PHE A CA 1
ATOM 2342 C C . PHE A 1 285 ? -9.361 -11.077 -9.895 1.00 64.12 285 PHE A C 1
ATOM 2344 O O . PHE A 1 285 ? -8.820 -10.186 -9.236 1.00 64.12 285 PHE A O 1
ATOM 2351 N N . GLY A 1 286 ? -9.558 -12.302 -9.404 1.00 62.09 286 GLY A N 1
ATOM 2352 C CA . GLY A 1 286 ? -8.994 -12.745 -8.136 1.00 62.09 286 GLY A CA 1
ATOM 2353 C C . GLY A 1 286 ? -7.482 -12.909 -8.263 1.00 62.09 286 GLY A C 1
ATOM 2354 O O . GLY A 1 286 ? -7.007 -13.861 -8.878 1.00 62.09 286 GLY A O 1
ATOM 2355 N N . PHE A 1 287 ? -6.718 -11.991 -7.677 1.00 73.56 287 PHE A N 1
ATOM 2356 C CA . PHE A 1 2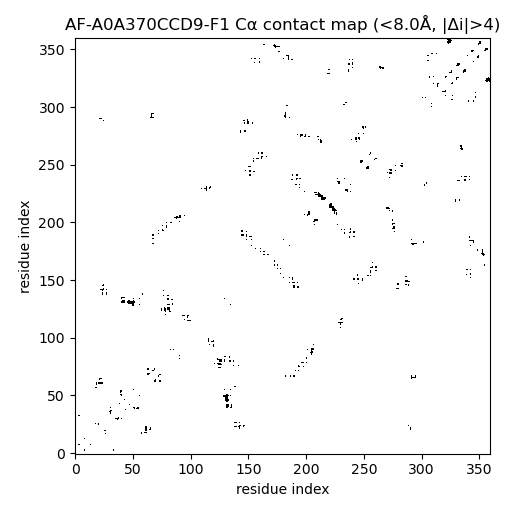87 ? -5.264 -12.119 -7.616 1.00 73.56 287 PHE A CA 1
ATOM 2357 C C . PHE A 1 287 ? -4.867 -13.010 -6.435 1.00 73.56 287 PHE A C 1
ATOM 2359 O O . PHE A 1 287 ? -5.369 -12.802 -5.325 1.00 73.56 287 PHE A O 1
ATOM 2366 N N . PRO A 1 288 ? -3.959 -13.986 -6.628 1.00 72.44 288 PRO A N 1
ATOM 2367 C CA . PRO A 1 288 ? -3.495 -14.816 -5.530 1.00 72.44 288 PRO A CA 1
ATOM 2368 C C . PRO A 1 288 ? -2.809 -13.935 -4.486 1.00 72.44 288 PRO A C 1
ATOM 2370 O O . PRO A 1 288 ? -1.813 -13.260 -4.758 1.00 72.44 288 PRO A O 1
ATOM 2373 N N . THR A 1 289 ? -3.350 -13.937 -3.271 1.00 76.44 289 THR A N 1
ATOM 2374 C CA . THR A 1 289 ? -2.722 -13.264 -2.137 1.00 76.44 289 THR A CA 1
ATOM 2375 C C . THR A 1 289 ? -1.505 -14.055 -1.704 1.00 76.44 289 THR A C 1
ATOM 2377 O O . THR A 1 289 ? -1.601 -15.256 -1.447 1.00 76.44 289 THR A O 1
ATOM 2380 N N . ARG A 1 290 ? -0.368 -13.376 -1.587 1.00 75.88 290 ARG A N 1
ATOM 2381 C CA . ARG A 1 290 ? 0.864 -13.965 -1.071 1.00 75.88 290 ARG A CA 1
ATOM 2382 C C . ARG A 1 290 ? 1.270 -13.295 0.230 1.00 75.88 290 ARG A C 1
ATOM 2384 O O . ARG A 1 290 ? 1.046 -12.100 0.419 1.00 75.88 290 ARG A O 1
ATOM 2391 N N . SER A 1 291 ? 1.864 -14.079 1.121 1.00 75.50 291 SER A N 1
ATOM 2392 C CA . SER A 1 291 ? 2.559 -13.528 2.276 1.00 75.50 291 SER A CA 1
ATOM 2393 C C . SER A 1 291 ? 3.855 -12.869 1.791 1.00 75.50 291 SER A C 1
ATOM 2395 O O . SER A 1 291 ? 4.520 -13.418 0.903 1.00 75.50 291 SER A O 1
ATOM 2397 N N . PRO A 1 292 ? 4.222 -11.707 2.346 1.00 73.50 292 PRO A N 1
ATOM 2398 C CA . PRO A 1 292 ? 5.409 -11.000 1.903 1.00 73.50 292 PRO A CA 1
ATOM 2399 C C . PRO A 1 292 ? 6.693 -11.788 2.195 1.00 73.50 292 PRO A C 1
ATOM 2401 O O . PRO A 1 292 ? 6.741 -12.557 3.163 1.00 73.50 292 PRO A O 1
ATOM 2404 N N . PRO A 1 293 ? 7.761 -11.582 1.403 1.00 79.94 293 PRO A N 1
ATOM 2405 C CA . PRO A 1 293 ? 9.056 -12.204 1.652 1.00 79.94 293 PRO A CA 1
ATOM 2406 C C . PRO A 1 293 ? 9.631 -11.775 3.016 1.00 79.94 293 PRO A C 1
ATOM 2408 O O . PRO A 1 293 ? 9.241 -10.742 3.567 1.00 79.94 293 PRO A O 1
ATOM 2411 N N . PRO A 1 294 ? 10.575 -12.539 3.591 1.00 79.19 294 PRO A N 1
ATOM 2412 C CA . PRO A 1 294 ? 11.250 -12.134 4.816 1.00 79.19 294 PRO A CA 1
ATOM 2413 C C . PRO A 1 294 ? 12.080 -10.864 4.593 1.00 79.19 294 PRO A C 1
ATOM 2415 O O . PRO A 1 294 ? 12.690 -10.663 3.543 1.00 79.19 294 PRO A O 1
ATOM 2418 N N . GLN A 1 295 ? 12.118 -10.010 5.614 1.00 78.50 295 GLN A N 1
ATOM 2419 C CA . GLN A 1 295 ? 12.887 -8.771 5.593 1.00 78.50 295 GLN A CA 1
ATOM 2420 C C . GLN A 1 295 ? 14.399 -9.069 5.579 1.00 78.50 295 GLN A C 1
ATOM 2422 O O . GLN A 1 295 ? 14.861 -9.866 6.400 1.00 78.50 295 GLN A O 1
ATOM 2427 N N . PRO A 1 296 ? 15.195 -8.417 4.710 1.00 77.06 296 PRO A N 1
ATOM 2428 C CA . PRO A 1 296 ? 16.644 -8.573 4.719 1.00 77.06 296 PRO A CA 1
ATOM 2429 C C . PRO A 1 296 ? 17.257 -7.964 5.991 1.00 77.06 296 PRO A C 1
ATOM 2431 O O . PRO A 1 296 ? 16.775 -6.962 6.519 1.00 77.06 296 PRO A O 1
ATOM 2434 N N . GLY A 1 297 ? 18.368 -8.537 6.467 1.00 64.62 297 GLY A N 1
ATOM 2435 C CA . GLY A 1 297 ? 19.053 -8.080 7.687 1.00 64.62 297 GLY A CA 1
ATOM 2436 C C . GLY A 1 297 ? 19.669 -6.673 7.600 1.00 64.62 297 GLY A C 1
ATOM 2437 O O . GLY A 1 297 ? 20.012 -6.093 8.627 1.00 64.62 297 GLY A O 1
ATOM 2438 N N . CYS A 1 298 ? 19.794 -6.100 6.397 1.00 62.22 298 CYS A N 1
ATOM 2439 C CA . CYS A 1 298 ? 20.292 -4.744 6.168 1.00 62.22 298 CYS A CA 1
ATOM 2440 C C . CYS A 1 298 ? 19.280 -3.940 5.341 1.00 62.22 298 CYS A C 1
ATOM 2442 O O . CYS A 1 298 ? 18.937 -4.335 4.233 1.00 62.22 298 CYS A O 1
ATOM 2444 N N . LEU A 1 299 ? 18.843 -2.793 5.872 1.00 61.47 299 LEU A N 1
ATOM 2445 C CA . LEU A 1 299 ? 17.905 -1.868 5.215 1.00 61.47 299 LEU A CA 1
ATOM 2446 C C . LEU A 1 299 ? 18.588 -0.630 4.607 1.00 61.47 299 LEU A C 1
ATOM 2448 O O . LEU A 1 299 ? 17.902 0.317 4.212 1.00 61.47 299 LEU A O 1
ATOM 2452 N N . ARG A 1 300 ? 19.931 -0.570 4.577 1.00 51.12 300 ARG A N 1
ATOM 2453 C CA . ARG A 1 300 ? 20.633 0.610 4.039 1.00 51.12 300 ARG A CA 1
ATOM 2454 C C . ARG A 1 300 ? 20.272 0.795 2.568 1.00 51.12 300 ARG A C 1
ATOM 2456 O O . ARG A 1 300 ? 20.522 -0.084 1.751 1.00 51.12 300 ARG A O 1
ATOM 2463 N N . GLY A 1 301 ? 19.714 1.960 2.254 1.00 52.47 301 GLY A N 1
ATOM 2464 C CA . GLY A 1 301 ? 19.371 2.375 0.900 1.00 52.47 301 GLY A CA 1
ATOM 2465 C C . GLY A 1 301 ? 17.890 2.284 0.545 1.00 52.47 301 GLY A C 1
ATOM 2466 O O . GLY A 1 301 ? 17.497 2.917 -0.426 1.00 52.47 301 GLY A O 1
ATOM 2467 N N . VAL A 1 302 ? 17.031 1.576 1.296 1.00 52.19 302 VAL A N 1
ATOM 2468 C CA . VAL A 1 302 ? 15.585 1.383 0.973 1.00 52.19 302 VAL A CA 1
ATOM 2469 C C . VAL A 1 302 ? 14.809 2.715 0.847 1.00 52.19 302 VAL A C 1
ATOM 2471 O O . VAL A 1 302 ? 13.743 2.794 0.232 1.00 52.19 302 VAL A O 1
ATOM 2474 N N . ILE A 1 303 ? 15.376 3.786 1.405 1.00 49.41 303 ILE A N 1
ATOM 2475 C CA . ILE A 1 303 ? 14.858 5.158 1.376 1.00 49.41 303 ILE A CA 1
ATOM 2476 C C . ILE A 1 303 ? 15.642 6.047 0.385 1.00 49.41 303 ILE A C 1
ATOM 2478 O O . ILE A 1 303 ? 15.133 7.088 -0.020 1.00 49.41 303 ILE A O 1
ATOM 2482 N N . ASP A 1 304 ? 16.832 5.630 -0.065 1.00 54.03 304 ASP A N 1
ATOM 2483 C CA . ASP A 1 304 ? 17.599 6.367 -1.073 1.00 54.03 304 ASP A CA 1
ATOM 2484 C C . ASP A 1 304 ? 16.864 6.290 -2.421 1.00 54.03 304 ASP A C 1
ATOM 2486 O O . ASP A 1 304 ? 16.469 5.190 -2.834 1.00 54.03 304 ASP A O 1
ATOM 2490 N N . PRO A 1 305 ? 16.689 7.414 -3.139 1.00 64.50 305 PRO A N 1
ATOM 2491 C CA . PRO A 1 305 ? 16.047 7.411 -4.445 1.00 64.50 305 PRO A CA 1
ATOM 2492 C C . PRO A 1 305 ? 16.741 6.418 -5.381 1.00 64.50 305 PRO A C 1
ATOM 2494 O O . PRO A 1 305 ? 17.970 6.425 -5.483 1.00 64.50 305 PRO A O 1
ATOM 2497 N N . PHE A 1 306 ? 15.963 5.598 -6.100 1.00 68.81 306 PHE A N 1
ATOM 2498 C CA . PHE A 1 306 ? 16.470 4.628 -7.088 1.00 68.81 306 PHE A CA 1
ATOM 2499 C C . PHE A 1 306 ? 17.580 5.221 -7.955 1.00 68.81 306 PHE A C 1
ATOM 2501 O O . PHE A 1 306 ? 18.622 4.614 -8.185 1.00 68.81 306 PHE A O 1
ATOM 2508 N N . VAL A 1 307 ? 17.339 6.462 -8.381 1.00 71.00 307 VAL A N 1
ATOM 2509 C CA . VAL A 1 307 ? 18.172 7.263 -9.267 1.00 71.00 307 VAL A CA 1
ATOM 2510 C C . VAL A 1 307 ? 19.574 7.468 -8.701 1.00 71.00 307 VAL A C 1
ATOM 2512 O O . VAL A 1 307 ? 20.542 7.371 -9.446 1.00 71.00 307 VAL A O 1
ATOM 2515 N N . GLU A 1 308 ? 19.720 7.694 -7.395 1.00 74.50 308 GLU A N 1
ATOM 2516 C CA . GLU A 1 308 ? 21.035 7.896 -6.776 1.00 74.50 308 GLU A CA 1
ATOM 2517 C C . GLU A 1 308 ? 21.831 6.591 -6.698 1.00 74.50 308 GLU A C 1
ATOM 2519 O O . GLU A 1 308 ? 23.035 6.571 -6.974 1.00 74.50 308 GLU A O 1
ATOM 2524 N N . ARG A 1 309 ? 21.163 5.462 -6.425 1.00 74.44 309 ARG A N 1
ATOM 2525 C CA . ARG A 1 309 ? 21.819 4.146 -6.505 1.00 74.44 309 ARG A CA 1
ATOM 2526 C C . ARG A 1 309 ? 22.229 3.814 -7.935 1.00 74.44 309 ARG A C 1
ATOM 2528 O O . ARG A 1 309 ? 23.329 3.311 -8.155 1.00 74.44 309 ARG A O 1
ATOM 2535 N N . LEU A 1 310 ? 21.365 4.125 -8.894 1.00 74.81 310 LEU A N 1
ATOM 2536 C CA . LEU A 1 310 ? 21.593 3.935 -10.321 1.00 74.81 310 LEU A CA 1
ATOM 2537 C C . LEU A 1 310 ? 22.787 4.776 -10.807 1.00 74.81 310 LEU A C 1
ATOM 2539 O O . LEU A 1 310 ? 23.685 4.234 -11.450 1.00 74.81 310 LEU A O 1
ATOM 2543 N N . LYS A 1 311 ? 22.870 6.055 -10.405 1.00 77.38 311 LYS A N 1
ATOM 2544 C CA . LYS A 1 311 ? 24.032 6.936 -10.638 1.00 77.38 311 LYS A CA 1
ATOM 2545 C C . LYS A 1 311 ? 25.309 6.341 -10.054 1.00 77.38 311 LYS A C 1
ATOM 2547 O O . LYS A 1 311 ? 26.311 6.214 -10.757 1.00 77.38 311 LYS A O 1
ATOM 2552 N N . LYS A 1 312 ? 25.275 5.933 -8.781 1.00 80.88 312 LYS A N 1
ATOM 2553 C CA . LYS A 1 312 ? 26.430 5.337 -8.096 1.00 80.88 312 LYS A CA 1
ATOM 2554 C C . LYS A 1 312 ? 26.902 4.060 -8.792 1.00 80.88 312 LYS A C 1
ATOM 2556 O O . LYS A 1 312 ? 28.099 3.899 -9.017 1.00 80.88 312 LYS A O 1
ATOM 2561 N N . TYR A 1 313 ? 25.977 3.181 -9.171 1.00 79.25 313 TYR A N 1
ATOM 2562 C CA . TYR A 1 313 ? 26.288 1.958 -9.906 1.00 79.25 313 TYR A CA 1
ATOM 2563 C C . TYR A 1 313 ? 26.868 2.257 -11.293 1.00 79.25 313 TYR A C 1
ATOM 2565 O O . TYR A 1 313 ? 27.846 1.624 -11.692 1.00 79.25 313 TYR A O 1
ATOM 2573 N N . ALA A 1 314 ? 26.313 3.236 -12.014 1.00 78.81 314 ALA A N 1
ATOM 2574 C CA . ALA A 1 314 ? 26.813 3.631 -13.325 1.00 78.81 314 ALA A CA 1
ATOM 2575 C C . ALA A 1 314 ? 28.254 4.154 -13.251 1.00 78.81 314 ALA A C 1
ATOM 2577 O O . ALA A 1 314 ? 29.096 3.722 -14.038 1.00 78.81 314 ALA A O 1
ATOM 2578 N N . VAL A 1 315 ? 28.565 4.994 -12.256 1.00 83.94 315 VAL A N 1
ATOM 2579 C CA . VAL A 1 315 ? 29.936 5.461 -11.986 1.00 83.94 315 VAL A CA 1
ATOM 2580 C C . VAL A 1 315 ? 30.864 4.283 -11.677 1.00 83.94 315 VAL A C 1
ATOM 2582 O O . VAL A 1 315 ? 31.929 4.167 -12.282 1.00 83.94 315 VAL A O 1
ATOM 2585 N N . GLN A 1 316 ? 30.451 3.376 -10.786 1.00 85.62 316 GLN A N 1
ATOM 2586 C CA . GLN A 1 316 ? 31.250 2.207 -10.394 1.00 85.62 316 GLN A CA 1
ATOM 2587 C C . GLN A 1 316 ? 31.563 1.266 -11.566 1.00 85.62 316 GLN A C 1
ATOM 2589 O O . GLN A 1 316 ? 32.654 0.705 -11.621 1.00 85.62 316 GLN A O 1
ATOM 2594 N N . ASN A 1 317 ? 30.633 1.111 -12.510 1.00 81.19 317 ASN A N 1
ATOM 2595 C CA . ASN A 1 317 ? 30.761 0.189 -13.641 1.00 81.19 317 ASN A CA 1
ATOM 2596 C C . ASN A 1 317 ? 31.148 0.889 -14.955 1.00 81.19 317 ASN A C 1
ATOM 2598 O O . ASN A 1 317 ? 31.083 0.272 -16.016 1.00 81.19 317 ASN A O 1
ATOM 2602 N N . LYS A 1 318 ? 31.551 2.169 -14.903 1.00 81.69 318 LYS A N 1
ATOM 2603 C CA . LYS A 1 318 ? 31.925 2.982 -16.078 1.00 81.69 318 LYS A CA 1
ATOM 2604 C C . LYS A 1 318 ? 30.838 3.015 -17.168 1.00 81.69 318 LYS A C 1
ATOM 2606 O O . LYS A 1 318 ? 31.137 3.095 -18.358 1.00 81.69 318 LYS A O 1
ATOM 2611 N N . LEU A 1 319 ? 29.570 2.958 -16.764 1.00 76.12 319 LEU A N 1
ATOM 2612 C CA . LEU A 1 319 ? 28.423 3.026 -17.667 1.00 76.12 319 LEU A CA 1
ATOM 2613 C C . LEU A 1 319 ? 28.112 4.489 -17.996 1.00 76.12 319 LEU A C 1
ATOM 2615 O O . LEU A 1 319 ? 28.140 5.359 -17.125 1.00 76.12 319 LEU A O 1
ATOM 2619 N N . ASN A 1 320 ? 27.775 4.772 -19.256 1.00 72.69 320 ASN A N 1
ATOM 2620 C CA . ASN A 1 320 ? 27.413 6.125 -19.669 1.00 72.69 320 ASN A CA 1
ATOM 2621 C C . ASN A 1 320 ? 25.972 6.451 -19.245 1.00 72.69 320 ASN A C 1
ATOM 2623 O O . ASN A 1 320 ? 25.022 6.234 -19.995 1.00 72.69 320 ASN A O 1
ATOM 2627 N N . PHE A 1 321 ? 25.833 6.981 -18.029 1.00 69.88 321 PHE A N 1
ATOM 2628 C CA . PHE A 1 321 ? 24.546 7.345 -17.438 1.00 69.88 321 PHE A CA 1
ATOM 2629 C C . PHE A 1 321 ? 23.785 8.386 -18.277 1.00 69.88 321 PHE A C 1
ATOM 2631 O O . PHE A 1 321 ? 22.594 8.213 -18.524 1.00 69.88 321 PHE A O 1
ATOM 2638 N N . LYS A 1 322 ? 24.485 9.379 -18.845 1.00 69.12 322 LYS A N 1
ATOM 2639 C CA . LYS A 1 322 ? 23.897 10.395 -19.737 1.00 69.12 322 LYS A CA 1
ATOM 2640 C C . LYS A 1 322 ? 23.216 9.783 -20.960 1.00 69.12 322 LYS A C 1
ATOM 2642 O O . LYS A 1 322 ? 22.124 10.199 -21.331 1.00 69.12 322 LYS A O 1
ATOM 2647 N N . LYS A 1 323 ? 23.835 8.766 -21.571 1.00 66.06 323 LYS A N 1
ATOM 2648 C CA . LYS A 1 323 ? 23.294 8.080 -22.760 1.00 66.06 323 LYS A CA 1
ATOM 2649 C C . LYS A 1 323 ? 22.064 7.213 -22.480 1.00 66.06 323 LYS A C 1
ATOM 2651 O O . LYS A 1 323 ? 21.390 6.832 -23.428 1.00 66.06 323 LYS A O 1
ATOM 2656 N N . SER A 1 324 ? 21.771 6.909 -21.216 1.00 63.84 324 SER A N 1
ATOM 2657 C CA . SER A 1 324 ? 20.584 6.131 -20.840 1.00 63.84 324 SER A CA 1
ATOM 2658 C C . SER A 1 324 ? 19.284 6.938 -20.850 1.00 63.84 324 SER A C 1
ATOM 2660 O O . SER A 1 324 ? 18.218 6.358 -20.699 1.00 63.84 324 SER A O 1
ATOM 2662 N N . GLY A 1 325 ? 19.359 8.275 -20.910 1.00 64.19 325 GLY A N 1
ATOM 2663 C CA . GLY A 1 325 ? 18.195 9.152 -20.744 1.00 64.19 325 GLY A CA 1
ATOM 2664 C C . GLY A 1 325 ? 17.613 9.197 -19.321 1.00 64.19 325 GLY A C 1
ATOM 2665 O O . GLY A 1 325 ? 16.814 10.083 -19.033 1.00 64.19 325 GLY A O 1
ATOM 2666 N N . LEU A 1 326 ? 18.050 8.315 -18.411 1.00 65.69 326 LEU A N 1
ATOM 2667 C CA . LEU A 1 326 ? 17.524 8.160 -17.046 1.00 65.69 326 LEU A CA 1
ATOM 2668 C C . LEU A 1 326 ? 18.137 9.130 -16.020 1.00 65.69 326 LEU A C 1
ATOM 2670 O O . LEU A 1 326 ? 17.704 9.186 -14.870 1.00 65.69 326 LEU A O 1
ATOM 2674 N N . GLU A 1 327 ? 19.137 9.921 -16.415 1.00 64.94 327 GLU A N 1
ATOM 2675 C CA . GLU A 1 327 ? 19.717 10.981 -15.572 1.00 64.94 327 GLU A CA 1
ATOM 2676 C C . GLU A 1 327 ? 18.781 12.170 -15.387 1.00 64.94 327 GLU A C 1
ATOM 2678 O O . GLU A 1 327 ? 18.832 12.887 -14.388 1.00 64.94 327 GLU A O 1
ATOM 2683 N N . LEU A 1 328 ? 17.916 12.366 -16.370 1.00 63.75 328 LEU A N 1
ATOM 2684 C CA . LEU A 1 328 ? 17.047 13.509 -16.453 1.00 63.75 328 LEU A CA 1
ATOM 2685 C C . LEU A 1 328 ? 15.837 13.314 -15.523 1.00 63.75 328 LEU A C 1
ATOM 2687 O O . LEU A 1 328 ? 15.118 12.330 -15.701 1.00 63.75 328 LEU A O 1
ATOM 2691 N N . PRO A 1 329 ? 15.542 14.231 -14.579 1.00 61.62 329 PRO A N 1
ATOM 2692 C CA . PRO A 1 329 ? 14.425 14.076 -13.639 1.00 61.62 329 PRO A CA 1
ATOM 2693 C C . PRO A 1 329 ? 13.086 13.781 -14.326 1.00 61.62 329 PRO A C 1
ATOM 2695 O O . PRO A 1 329 ? 12.320 12.933 -13.876 1.00 61.62 329 PRO A O 1
ATOM 2698 N N . HIS A 1 330 ? 12.849 14.400 -15.486 1.00 62.72 330 HIS A N 1
ATOM 2699 C CA . HIS A 1 330 ? 11.633 14.204 -16.273 1.00 62.72 330 HIS A CA 1
ATOM 2700 C C . HIS A 1 330 ? 11.502 12.818 -16.922 1.00 62.72 330 HIS A C 1
ATOM 2702 O O . HIS A 1 330 ? 10.386 12.390 -17.214 1.00 62.72 330 HIS A O 1
ATOM 2708 N N . SER A 1 331 ? 12.600 12.075 -17.094 1.00 65.88 331 SER A N 1
ATOM 2709 C CA . SER A 1 331 ? 12.546 10.696 -17.603 1.00 65.88 331 SER A CA 1
ATOM 2710 C C . SER A 1 331 ? 11.805 9.756 -16.648 1.00 65.88 331 SER A C 1
ATOM 2712 O O . SER A 1 331 ? 11.162 8.810 -17.093 1.00 65.88 331 SER A O 1
ATOM 2714 N N . TRP A 1 332 ? 11.810 10.054 -15.347 1.00 66.50 332 TRP A N 1
ATOM 2715 C CA . TRP A 1 332 ? 11.084 9.306 -14.320 1.00 66.50 332 TRP A CA 1
ATOM 2716 C C . TRP A 1 332 ? 9.628 9.741 -14.178 1.00 66.50 332 TRP A C 1
ATOM 2718 O O . TRP A 1 332 ? 8.934 9.269 -13.288 1.00 66.50 332 TRP A O 1
ATOM 2728 N N . HIS A 1 333 ? 9.123 10.619 -15.042 1.00 65.94 333 HIS A N 1
ATOM 2729 C CA . HIS A 1 333 ? 7.681 10.821 -15.174 1.00 65.94 333 HIS A CA 1
ATOM 2730 C C . HIS A 1 333 ? 7.053 9.897 -16.221 1.00 65.94 333 HIS A C 1
ATOM 2732 O O . HIS A 1 333 ? 5.836 9.725 -16.234 1.00 65.94 333 HIS A O 1
ATOM 2738 N N . ILE A 1 334 ? 7.874 9.264 -17.062 1.00 69.81 334 ILE A N 1
ATOM 2739 C CA . ILE A 1 334 ? 7.429 8.295 -18.060 1.00 69.81 334 ILE A CA 1
ATOM 2740 C C . ILE A 1 334 ? 6.920 7.039 -17.339 1.00 69.81 334 ILE A C 1
ATOM 2742 O O . ILE A 1 334 ? 7.713 6.413 -16.631 1.00 69.81 334 ILE A O 1
ATOM 2746 N N . PRO A 1 335 ? 5.654 6.614 -17.540 1.00 72.75 335 PRO A N 1
ATOM 2747 C CA . PRO A 1 335 ? 5.097 5.432 -16.885 1.00 72.75 335 PRO A CA 1
ATOM 2748 C C . PRO A 1 335 ? 6.016 4.206 -16.970 1.00 72.75 335 PRO A C 1
ATOM 2750 O O . PRO A 1 335 ? 6.324 3.619 -15.938 1.00 72.75 335 PRO A O 1
ATOM 2753 N N . GLY A 1 336 ? 6.550 3.895 -18.160 1.00 72.00 336 GLY A N 1
ATOM 2754 C CA . GLY A 1 336 ? 7.506 2.798 -18.382 1.00 72.00 336 GLY A CA 1
ATOM 2755 C C . GLY A 1 336 ? 8.697 2.822 -17.424 1.00 72.00 336 GLY A C 1
ATOM 2756 O O . GLY A 1 336 ? 8.957 1.844 -16.727 1.00 72.00 336 GLY A O 1
ATOM 2757 N N . ASN A 1 337 ? 9.364 3.970 -17.317 1.00 74.50 337 ASN A N 1
ATOM 2758 C CA . ASN A 1 337 ? 10.527 4.143 -16.447 1.00 74.50 337 ASN A CA 1
ATOM 2759 C C . ASN A 1 337 ? 10.151 4.071 -14.973 1.00 74.50 337 ASN A C 1
ATOM 2761 O O . ASN A 1 337 ? 10.896 3.498 -14.182 1.00 74.50 337 ASN A O 1
ATOM 2765 N N . ARG A 1 338 ? 8.983 4.603 -14.594 1.00 77.12 338 ARG A N 1
ATOM 2766 C CA . ARG A 1 338 ? 8.496 4.497 -13.215 1.00 77.12 338 ARG A CA 1
ATOM 2767 C C . ARG A 1 338 ? 8.210 3.058 -12.812 1.00 77.12 338 ARG A C 1
ATOM 2769 O O . ARG A 1 338 ? 8.632 2.650 -11.736 1.00 77.12 338 ARG A O 1
ATOM 2776 N N . MET A 1 339 ? 7.541 2.289 -13.675 1.00 81.00 339 MET A N 1
ATOM 2777 C CA . MET A 1 339 ? 7.286 0.865 -13.444 1.00 81.00 339 MET A CA 1
ATOM 2778 C C . MET A 1 339 ? 8.588 0.083 -13.352 1.00 81.00 339 MET A C 1
ATOM 2780 O O . MET A 1 339 ? 8.742 -0.679 -12.408 1.00 81.00 339 MET A O 1
ATOM 2784 N N . ILE A 1 340 ? 9.534 0.283 -14.274 1.00 78.12 340 ILE A N 1
ATOM 2785 C CA . ILE A 1 340 ? 10.846 -0.378 -14.202 1.00 78.12 340 ILE A CA 1
ATOM 2786 C C . ILE A 1 340 ? 11.540 0.001 -12.895 1.00 78.12 340 ILE A C 1
ATOM 2788 O O . ILE A 1 340 ? 11.974 -0.868 -12.151 1.00 78.12 340 ILE A O 1
ATOM 2792 N N . GLY A 1 341 ? 11.564 1.287 -12.550 1.00 75.94 341 GLY A N 1
ATOM 2793 C CA . GLY A 1 341 ? 12.128 1.741 -11.287 1.00 75.94 341 GLY A CA 1
ATOM 2794 C C . GLY A 1 341 ? 11.391 1.230 -10.055 1.00 75.94 341 GLY A C 1
ATOM 2795 O O . GLY A 1 341 ? 11.980 1.237 -8.982 1.00 75.94 341 GLY A O 1
ATOM 2796 N N . LEU A 1 342 ? 10.133 0.797 -10.169 1.00 79.19 342 LEU A N 1
ATOM 2797 C CA . LEU A 1 342 ? 9.352 0.187 -9.094 1.00 79.19 342 LEU A CA 1
ATOM 2798 C C . LEU A 1 342 ? 9.597 -1.328 -8.981 1.00 79.19 342 LEU A C 1
ATOM 2800 O O . LEU A 1 342 ? 9.776 -1.818 -7.869 1.00 79.19 342 LEU A O 1
ATOM 2804 N N . MET A 1 343 ? 9.640 -2.027 -10.118 1.00 81.88 343 MET A N 1
ATOM 2805 C CA . MET A 1 343 ? 9.669 -3.493 -10.232 1.00 81.88 343 MET A CA 1
ATOM 2806 C C . MET A 1 343 ? 11.060 -4.104 -10.412 1.00 81.88 343 MET A C 1
ATOM 2808 O O . MET A 1 343 ? 11.204 -5.307 -10.246 1.00 81.88 343 MET A O 1
ATOM 2812 N N . MET A 1 344 ? 12.057 -3.307 -10.793 1.00 76.62 344 MET A N 1
ATOM 2813 C CA . MET A 1 344 ? 13.435 -3.729 -11.060 1.00 76.62 344 MET A CA 1
ATOM 2814 C C . MET A 1 344 ? 14.382 -2.840 -10.266 1.00 76.62 344 MET A C 1
ATOM 2816 O O . MET A 1 344 ? 15.089 -1.985 -10.807 1.00 76.62 344 MET A O 1
ATOM 2820 N N . TRP A 1 345 ? 14.352 -3.007 -8.948 1.00 72.25 345 TRP A N 1
ATOM 2821 C CA . TRP A 1 345 ? 15.081 -2.121 -8.044 1.00 72.25 345 TRP A CA 1
ATOM 2822 C C . TRP A 1 345 ? 16.559 -2.501 -7.877 1.00 72.25 345 TRP A C 1
ATOM 2824 O O . TRP A 1 345 ? 17.410 -1.653 -7.590 1.00 72.25 345 TRP A O 1
ATOM 2834 N N . ASP A 1 346 ? 16.902 -3.771 -8.086 1.00 74.69 346 ASP A N 1
ATOM 2835 C CA . ASP A 1 346 ? 18.303 -4.159 -8.187 1.00 74.69 346 ASP A CA 1
ATOM 2836 C C . ASP A 1 346 ? 18.869 -3.690 -9.533 1.00 74.69 346 ASP A C 1
ATOM 2838 O O . ASP A 1 346 ? 18.577 -4.241 -10.598 1.00 74.69 346 ASP A O 1
ATOM 2842 N N . VAL A 1 347 ? 19.740 -2.683 -9.474 1.00 72.06 347 VAL A N 1
ATOM 2843 C CA . VAL A 1 347 ? 20.424 -2.140 -10.651 1.00 72.06 347 VAL A CA 1
ATOM 2844 C C . VAL A 1 347 ? 21.223 -3.221 -11.395 1.00 72.06 347 VAL A C 1
ATOM 2846 O O . VAL A 1 347 ? 21.364 -3.150 -12.617 1.00 72.06 347 VAL A O 1
ATOM 2849 N N . ARG A 1 348 ? 21.706 -4.260 -10.699 1.00 73.81 348 ARG A N 1
ATOM 2850 C CA . ARG A 1 348 ? 22.374 -5.401 -11.342 1.00 73.81 348 ARG A CA 1
ATOM 2851 C C . ARG A 1 348 ? 21.397 -6.207 -12.187 1.00 73.81 348 ARG A C 1
ATOM 2853 O O . ARG A 1 348 ? 21.753 -6.545 -13.310 1.00 73.81 348 ARG A O 1
ATOM 2860 N N . ARG A 1 349 ? 20.178 -6.476 -11.699 1.00 76.56 349 ARG A N 1
ATOM 2861 C CA . ARG A 1 349 ? 19.119 -7.150 -12.481 1.00 76.56 349 ARG A CA 1
ATOM 2862 C C . ARG A 1 349 ? 18.747 -6.316 -13.707 1.00 76.56 349 ARG A C 1
ATOM 2864 O O . ARG A 1 349 ? 18.627 -6.861 -14.805 1.00 76.56 349 ARG A O 1
ATOM 2871 N N . LEU A 1 350 ? 18.645 -4.994 -13.551 1.00 76.25 350 LEU A N 1
ATOM 2872 C CA . LEU A 1 350 ? 18.362 -4.077 -14.661 1.00 76.25 350 LEU A CA 1
ATOM 2873 C C . LEU A 1 350 ? 19.457 -4.127 -15.740 1.00 76.25 350 LEU A C 1
ATOM 2875 O O . LEU A 1 350 ? 19.159 -4.275 -16.922 1.00 76.25 350 LEU A O 1
ATOM 2879 N N . ASN A 1 351 ? 20.727 -4.065 -15.335 1.00 75.75 351 ASN A N 1
ATOM 2880 C CA . ASN A 1 351 ? 21.863 -4.151 -16.254 1.00 75.75 351 ASN A CA 1
ATOM 2881 C C . ASN A 1 351 ? 21.992 -5.536 -16.904 1.00 75.75 351 ASN A C 1
ATOM 2883 O O . ASN A 1 351 ? 22.209 -5.650 -18.109 1.00 75.75 351 ASN A O 1
ATOM 2887 N N . ASN A 1 352 ? 21.829 -6.601 -16.120 1.00 77.50 352 ASN A N 1
ATOM 2888 C CA . ASN A 1 352 ? 21.993 -7.970 -16.595 1.00 77.50 352 ASN A CA 1
ATOM 2889 C C . ASN A 1 352 ? 20.892 -8.407 -17.554 1.00 77.50 352 ASN A C 1
ATOM 2891 O O . ASN A 1 352 ? 21.185 -9.233 -18.403 1.00 77.50 352 ASN A O 1
ATOM 2895 N N . SER A 1 353 ? 19.678 -7.866 -17.449 1.00 75.00 353 SER A N 1
ATOM 2896 C CA . SER A 1 353 ? 18.570 -8.175 -18.366 1.00 75.00 353 SER A CA 1
ATOM 2897 C C . SER A 1 353 ? 18.674 -7.446 -19.711 1.00 75.00 353 SER A C 1
ATOM 2899 O O . SER A 1 353 ? 17.930 -7.756 -20.634 1.00 75.00 353 SER A O 1
ATOM 2901 N N . GLY A 1 354 ? 19.591 -6.483 -19.860 1.00 73.12 354 GLY A N 1
ATOM 2902 C CA . GLY A 1 354 ? 19.654 -5.635 -21.057 1.00 73.12 354 GLY A CA 1
ATOM 2903 C C . GLY A 1 354 ? 18.553 -4.571 -21.106 1.00 73.12 354 GLY A C 1
ATOM 2904 O O . GLY A 1 354 ? 18.452 -3.841 -22.085 1.00 73.12 354 GLY A O 1
ATOM 2905 N N . LEU A 1 355 ? 17.772 -4.416 -20.028 1.00 73.38 355 LEU A N 1
ATOM 2906 C CA . LEU A 1 355 ? 16.860 -3.283 -19.825 1.00 73.38 355 LEU A CA 1
ATOM 2907 C C . LEU A 1 355 ? 17.618 -1.976 -19.515 1.00 73.38 355 LEU A C 1
ATOM 2909 O O . LEU A 1 355 ? 17.011 -0.962 -19.197 1.00 73.38 355 LEU A O 1
ATOM 2913 N N . TRP A 1 356 ? 18.947 -1.988 -19.591 1.00 66.56 356 TRP A N 1
ATOM 2914 C CA . TRP A 1 356 ? 19.825 -0.832 -19.501 1.00 66.56 356 TRP A CA 1
ATOM 2915 C C . TRP A 1 356 ? 20.864 -0.885 -20.633 1.00 66.56 356 TRP A C 1
ATOM 2917 O O . TRP A 1 356 ? 21.491 -1.933 -20.800 1.00 66.56 356 TRP A O 1
ATOM 2927 N N . PRO A 1 357 ? 21.149 0.226 -21.343 1.00 58.09 357 PRO A N 1
ATOM 2928 C CA . PRO A 1 357 ? 20.481 1.530 -21.302 1.00 58.09 357 PRO A CA 1
ATOM 2929 C C . PRO A 1 357 ? 19.141 1.506 -22.058 1.00 58.09 357 PRO A C 1
ATOM 2931 O O . PRO A 1 357 ? 19.072 1.013 -23.180 1.00 58.09 357 PRO A O 1
ATOM 2934 N N . LEU A 1 358 ? 18.082 2.074 -21.468 1.00 58.72 358 LEU A N 1
ATOM 2935 C CA . LEU A 1 358 ? 16.811 2.260 -22.172 1.00 58.72 358 LEU A CA 1
ATOM 2936 C C . LEU A 1 358 ? 16.977 3.383 -23.203 1.00 58.72 358 LEU A C 1
ATOM 2938 O O . LEU A 1 358 ? 16.871 4.563 -22.874 1.00 58.72 358 LEU A O 1
ATOM 2942 N N . HIS A 1 359 ? 17.282 3.031 -24.446 1.00 51.16 359 HIS A N 1
ATOM 2943 C CA . HIS A 1 359 ? 17.200 3.971 -25.557 1.00 51.16 359 HIS A CA 1
ATOM 2944 C C . HIS A 1 359 ? 15.724 4.118 -25.946 1.00 51.16 359 HIS A C 1
ATOM 2946 O O . HIS A 1 359 ? 15.198 3.283 -26.676 1.00 51.16 359 HIS A O 1
ATOM 2952 N N . TYR A 1 360 ? 15.051 5.136 -25.405 1.00 47.97 360 TYR A N 1
ATOM 2953 C CA . TYR A 1 360 ? 13.726 5.558 -25.875 1.00 47.97 360 TYR A CA 1
ATOM 2954 C C . TYR A 1 360 ? 13.834 6.584 -26.993 1.00 47.97 360 TYR A C 1
ATOM 2956 O O . TYR A 1 360 ? 14.700 7.485 -26.873 1.00 47.97 360 TYR A O 1
#

Mean predicted aligned error: 10.08 Å

Foldseek 3Di:
DQPVPPPDADPVNVVVVLLVQQFLLSLVVCLVSDVVSVVQQPCPPPQQDFHHPVLVVSVVSNCCRAQQNVPVNVLLLQLLQQLVNDDLQRLVVLLVVLQPPPDDDPDDPQPSLLVSVVSSSVVRDRDPTGGSNSSNVSSLLRSQLLQLLLQLLVLLLLLVVQVLVVVVVPDVWDDQPSPDFDLLLSSLSSVLSSLLSVLLSCCSSVNFPQFAWQDQDPLATDTPDNRVVSPPQHDPLSNVLSQLSQVCQLVVVRPSHNVSSCVLQPPPDTDRGDSDRDGSVSGPDRRDRDRRDHHDPDPPCSSPQLLVVLVVVCVVVVHDPVQLVSNDPSVSVRSVNSSCVSRVSPSCSCVNRVVPSPPD

Radius of gyration: 22.03 Å; Cα contacts (8 Å, |Δi|>4): 429; chains: 1; bounding box: 56×64×56 Å

pLDDT: mean 75.94, std 13.78, range [40.47, 96.19]